Protein AF-A0AAQ4EC53-F1 (afdb_monomer_lite)

Organism: Amblyomma americanum (NCBI:txid6943)

InterPro domains:
  IPR002861 Reeler domain [PF02014] (81-189)
  IPR002861 Reeler domain [PS51019] (68-193)
  IPR002861 Reeler domain [cd08544] (82-189)
  IPR042307 Reeler domain superfamily [G3DSA:2.60.40.4060] (78-193)

Radius of gyration: 28.17 Å; chains: 1; bounding box: 74×48×87 Å

Sequence (193 aa):
MAKKNWAERFGEKAIVCEHDESVASSESSSPRALSLRRDSLRFGHSAKKNSGVPMAFLRQAVLLVVLVGACWAHPDGAPASACATMNPEHNDSKHEEAGPSTPYTLVQDKKDFKAGDTVAVTLSGAPFKGFFIKAFDDKNKEIGQFEASGESKPVTECSGVTHTNSAEKTAVKVLWKAPAGASGHVQFRQVAF

Foldseek 3Di:
DDDDDPPDDDDDDDLDDDDDPDDDDDDDDDDDDDDDDDDDDDDDPDDPDPPDDPVVVVVVVVVVVVSPDDPDDCQFWAALVCQVPVDSDDPPDPFDKDDPPDQKDKDKPDFKDDAFDKIKIKIFGPKFQKKKKFKAAPVRAGFFAKDDDPFKDTHPNTNMMMGGGRPIDRMDMIMTTGHHPDIHGMDMIMTTD

Structure (mmCIF, N/CA/C/O backbone):
data_AF-A0AAQ4EC53-F1
#
_entry.id   AF-A0AAQ4EC53-F1
#
loop_
_atom_site.group_PDB
_atom_site.id
_atom_site.type_symbol
_atom_site.label_atom_id
_atom_site.label_alt_id
_atom_site.label_comp_id
_atom_site.label_asym_id
_atom_site.label_entity_id
_atom_site.label_seq_id
_atom_site.pdbx_PDB_ins_code
_atom_site.Cartn_x
_atom_site.Cartn_y
_atom_site.Cartn_z
_atom_site.occupancy
_atom_site.B_iso_or_equiv
_atom_site.auth_seq_id
_atom_site.auth_comp_id
_atom_site.auth_asym_id
_atom_site.auth_atom_id
_atom_site.pdbx_PDB_model_num
ATOM 1 N N . MET A 1 1 ? 27.293 4.292 38.462 1.00 33.56 1 MET A N 1
ATOM 2 C CA . MET A 1 1 ? 26.997 2.959 37.887 1.00 33.56 1 MET A CA 1
ATOM 3 C C . MET A 1 1 ? 26.645 3.139 36.416 1.00 33.56 1 MET A C 1
ATOM 5 O O . MET A 1 1 ? 26.203 4.214 36.040 1.00 33.56 1 MET A O 1
ATOM 9 N N . ALA A 1 2 ? 27.032 2.176 35.587 1.00 29.28 2 ALA A N 1
ATOM 10 C CA . ALA A 1 2 ? 27.652 2.404 34.283 1.00 29.28 2 ALA A CA 1
ATOM 11 C C . ALA A 1 2 ? 26.726 2.867 33.139 1.00 29.28 2 ALA A C 1
ATOM 13 O O . ALA A 1 2 ? 25.724 2.225 32.843 1.00 29.28 2 ALA A O 1
ATOM 14 N N . LYS A 1 3 ? 27.171 3.907 32.418 1.00 31.12 3 LYS A N 1
ATOM 15 C CA . LYS A 1 3 ? 26.904 4.095 30.985 1.00 31.12 3 LYS A CA 1
ATOM 16 C C . LYS A 1 3 ? 27.792 3.096 30.235 1.00 31.12 3 LYS A C 1
ATOM 18 O O . LYS A 1 3 ? 29.005 3.117 30.437 1.00 31.12 3 LYS A O 1
ATOM 23 N N . LYS A 1 4 ? 27.221 2.208 29.420 1.00 31.72 4 LYS A N 1
ATOM 24 C CA . LYS A 1 4 ? 27.993 1.337 28.523 1.00 31.72 4 LYS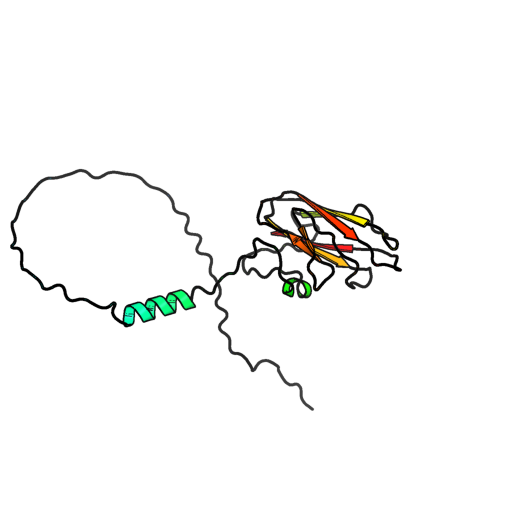 A CA 1
ATOM 25 C C . LYS A 1 4 ? 27.620 1.654 27.080 1.00 31.72 4 LYS A C 1
ATOM 27 O O . LYS A 1 4 ? 26.498 1.399 26.659 1.00 31.72 4 LYS A O 1
ATOM 32 N N . ASN A 1 5 ? 28.590 2.251 26.388 1.00 30.42 5 ASN A N 1
ATOM 33 C CA . ASN A 1 5 ? 28.648 2.432 24.944 1.00 30.42 5 ASN A CA 1
ATOM 34 C C . ASN A 1 5 ? 28.448 1.085 24.241 1.00 30.42 5 ASN A C 1
ATOM 36 O O . ASN A 1 5 ? 29.091 0.101 24.602 1.00 30.42 5 ASN A O 1
ATOM 40 N N . TRP A 1 6 ? 27.584 1.061 23.229 1.00 31.08 6 TRP A N 1
ATOM 41 C CA . TRP A 1 6 ? 27.284 -0.117 22.410 1.00 31.08 6 TRP A CA 1
ATOM 42 C C . TRP A 1 6 ? 28.016 -0.045 21.058 1.00 31.08 6 TRP A C 1
ATOM 44 O O . TRP A 1 6 ? 27.458 -0.357 20.015 1.00 31.08 6 TRP A O 1
ATOM 54 N N . ALA A 1 7 ? 29.264 0.434 21.089 1.00 27.45 7 ALA A N 1
ATOM 55 C CA . ALA A 1 7 ? 30.106 0.665 19.912 1.00 27.45 7 ALA A CA 1
ATOM 56 C C . ALA A 1 7 ? 31.139 -0.452 19.663 1.00 27.45 7 ALA A C 1
ATOM 58 O O . ALA A 1 7 ? 32.030 -0.292 18.842 1.00 27.45 7 ALA A O 1
ATOM 59 N N . GLU A 1 8 ? 31.046 -1.593 20.349 1.00 29.22 8 GLU A N 1
ATOM 60 C CA . GLU A 1 8 ? 32.020 -2.677 20.192 1.00 29.22 8 GLU A CA 1
ATOM 61 C C . GLU A 1 8 ? 31.336 -4.040 20.161 1.00 29.22 8 GLU A C 1
ATOM 63 O O . GLU A 1 8 ? 31.279 -4.757 21.160 1.00 29.22 8 GLU A O 1
ATOM 68 N N . ARG A 1 9 ? 30.800 -4.399 18.994 1.00 30.30 9 ARG A N 1
ATOM 69 C CA . ARG A 1 9 ? 30.790 -5.772 18.476 1.00 30.30 9 ARG A CA 1
ATOM 70 C C . ARG A 1 9 ? 30.217 -5.758 17.066 1.00 30.30 9 ARG A C 1
ATOM 72 O O . ARG A 1 9 ? 29.124 -5.253 16.861 1.00 30.30 9 ARG A O 1
ATOM 79 N N . PHE A 1 10 ? 30.968 -6.379 16.161 1.00 31.62 10 PHE A N 1
ATOM 80 C CA . PHE A 1 10 ? 30.762 -6.486 14.712 1.00 31.62 10 PHE A CA 1
ATOM 81 C C . PHE A 1 10 ? 31.358 -5.315 13.929 1.00 31.62 10 PHE A C 1
ATOM 83 O O . PHE A 1 10 ? 30.768 -4.256 13.764 1.00 31.62 10 PHE A O 1
ATOM 90 N N . GLY A 1 11 ? 32.607 -5.549 13.516 1.00 27.98 11 GLY A N 1
ATOM 91 C CA . GLY A 1 11 ? 33.433 -4.622 12.769 1.00 27.98 11 GLY A CA 1
ATOM 92 C C . GLY A 1 11 ? 32.841 -4.273 11.411 1.00 27.98 11 GLY A C 1
ATOM 93 O O . GLY A 1 11 ? 32.350 -5.131 10.676 1.00 27.98 11 GLY A O 1
ATOM 94 N N . GLU A 1 12 ? 32.947 -2.986 11.114 1.00 40.53 12 GLU A N 1
ATOM 95 C CA . GLU A 1 12 ? 32.760 -2.371 9.813 1.00 40.53 12 GLU A CA 1
ATOM 96 C C . GLU A 1 12 ? 33.465 -3.147 8.700 1.00 40.53 12 GLU A C 1
ATOM 98 O O . GLU A 1 12 ? 34.675 -3.378 8.739 1.00 40.53 12 GLU A O 1
ATOM 103 N N . LYS A 1 13 ? 32.680 -3.482 7.678 1.00 29.56 13 LYS A N 1
ATOM 104 C CA . LYS A 1 13 ? 32.986 -3.260 6.261 1.00 29.56 13 LYS A CA 1
ATOM 105 C C . LYS A 1 13 ? 31.662 -3.363 5.507 1.00 29.56 13 LYS A C 1
ATOM 107 O O . LYS A 1 13 ? 31.304 -4.415 4.989 1.00 29.56 13 LYS A O 1
ATOM 112 N N . ALA A 1 14 ? 30.902 -2.271 5.525 1.00 31.55 14 ALA A N 1
ATOM 113 C CA . ALA A 1 14 ? 29.786 -2.098 4.608 1.00 31.55 14 ALA A CA 1
ATOM 114 C C . ALA A 1 14 ? 30.371 -1.977 3.193 1.00 31.55 14 ALA A C 1
ATOM 116 O O . ALA A 1 14 ? 31.178 -1.088 2.924 1.00 31.55 14 ALA A O 1
ATOM 117 N N . ILE A 1 15 ? 30.026 -2.918 2.319 1.00 33.97 15 ILE A N 1
ATOM 118 C CA . ILE A 1 15 ? 30.339 -2.840 0.893 1.00 33.97 15 ILE A CA 1
ATOM 119 C C . ILE A 1 15 ? 29.330 -1.849 0.304 1.00 33.97 15 ILE A C 1
ATOM 121 O O . ILE A 1 15 ? 28.151 -2.167 0.168 1.00 33.97 15 ILE A O 1
ATOM 125 N N . VAL A 1 16 ? 29.783 -0.624 0.043 1.00 36.22 16 VAL A N 1
ATOM 126 C CA . VAL A 1 16 ? 29.023 0.397 -0.689 1.00 36.22 16 VAL A CA 1
ATOM 127 C C . VAL A 1 16 ? 29.043 0.010 -2.167 1.00 36.22 16 VAL A C 1
ATOM 129 O O . VAL A 1 16 ? 30.114 -0.219 -2.728 1.00 36.22 16 VAL A O 1
ATOM 132 N N . CYS A 1 17 ? 27.867 -0.115 -2.781 1.00 39.59 17 CYS A N 1
ATOM 133 C CA . CYS A 1 17 ? 27.746 -0.252 -4.229 1.00 39.59 17 CYS A CA 1
ATOM 134 C C . CYS A 1 17 ? 27.841 1.154 -4.825 1.00 39.59 17 CYS A C 1
ATOM 136 O O . CYS A 1 17 ? 26.981 1.986 -4.561 1.00 39.59 17 CYS A O 1
ATOM 138 N N . GLU A 1 18 ? 28.909 1.433 -5.565 1.00 30.88 18 GLU A N 1
ATOM 139 C CA . GLU A 1 18 ? 29.069 2.690 -6.293 1.00 30.88 18 GLU A CA 1
ATOM 140 C C . GLU A 1 18 ? 28.472 2.513 -7.698 1.00 30.88 18 GLU A C 1
ATOM 142 O O . GLU A 1 18 ? 28.824 1.571 -8.412 1.00 30.88 18 GLU A O 1
ATOM 147 N N . HIS A 1 19 ? 27.534 3.383 -8.077 1.00 35.44 19 HIS A N 1
ATOM 148 C CA . HIS A 1 19 ? 26.984 3.450 -9.430 1.00 35.44 19 HIS A CA 1
ATOM 149 C C . HIS A 1 19 ? 28.013 4.103 -10.368 1.00 35.44 19 HIS A C 1
ATOM 151 O O . HIS A 1 19 ? 28.280 5.298 -10.256 1.00 35.44 19 HIS A O 1
ATOM 157 N N . ASP A 1 20 ? 28.572 3.337 -11.309 1.00 31.67 20 ASP A N 1
ATOM 158 C CA . ASP A 1 20 ? 29.313 3.893 -12.447 1.00 31.67 20 ASP A CA 1
ATOM 159 C C . ASP A 1 20 ? 28.316 4.224 -13.571 1.00 31.67 20 ASP A C 1
ATOM 161 O O . ASP A 1 20 ? 27.854 3.348 -14.306 1.00 31.67 20 ASP A O 1
ATOM 165 N N . GLU A 1 21 ? 27.941 5.501 -13.678 1.00 38.09 21 GLU A N 1
ATOM 166 C CA . GLU A 1 21 ? 27.322 6.059 -14.883 1.00 38.09 21 GLU A CA 1
ATOM 167 C C . GLU A 1 21 ? 28.386 6.153 -15.987 1.00 38.09 21 GLU A C 1
ATOM 169 O O . GLU A 1 21 ? 29.024 7.187 -16.184 1.00 38.09 21 GLU A O 1
ATOM 174 N N . SER A 1 22 ? 28.577 5.080 -16.753 1.00 33.12 22 SER A N 1
ATOM 175 C CA . SER A 1 22 ? 29.294 5.155 -18.028 1.00 33.12 22 SER A CA 1
ATOM 176 C C . SER A 1 22 ? 28.305 5.256 -19.190 1.00 33.12 22 SER A C 1
ATOM 178 O O . SER A 1 22 ? 27.822 4.276 -19.756 1.00 33.12 22 SER A O 1
ATOM 180 N N . VAL A 1 23 ? 28.022 6.507 -19.562 1.00 33.16 23 VAL A N 1
ATOM 181 C CA . VAL A 1 23 ? 27.395 6.898 -20.829 1.00 33.16 23 VAL A CA 1
ATOM 182 C C . VAL A 1 23 ? 28.275 6.411 -21.986 1.00 33.16 23 VAL A C 1
ATOM 184 O O . VAL A 1 23 ? 29.367 6.929 -22.216 1.00 33.16 23 VAL A O 1
ATOM 187 N N . ALA A 1 24 ? 27.805 5.410 -22.729 1.00 31.84 24 ALA A N 1
ATOM 188 C CA . ALA A 1 24 ? 28.459 4.942 -23.947 1.00 31.84 24 ALA A CA 1
ATOM 189 C C . ALA A 1 24 ? 27.996 5.774 -25.155 1.00 31.84 24 ALA A C 1
ATOM 191 O O . ALA A 1 24 ? 26.953 5.512 -25.754 1.00 31.84 24 ALA A O 1
ATOM 192 N N . SER A 1 25 ? 28.796 6.775 -25.520 1.00 32.53 25 SER A N 1
ATOM 193 C CA . SER A 1 25 ? 28.696 7.498 -26.791 1.00 32.53 25 SER A CA 1
ATOM 194 C C . SER A 1 25 ? 29.266 6.638 -27.924 1.00 32.53 25 SER A C 1
ATOM 196 O O . SER A 1 25 ? 30.413 6.198 -27.876 1.00 32.53 25 SER A O 1
ATOM 198 N N . SER A 1 26 ? 28.454 6.391 -28.948 1.00 38.78 26 SER A N 1
ATOM 199 C CA . SER A 1 26 ? 28.809 5.665 -30.168 1.00 38.78 26 SER A CA 1
ATOM 200 C C . SER A 1 26 ? 29.577 6.543 -31.161 1.00 38.78 26 SER A C 1
ATOM 202 O O . SER A 1 26 ? 29.063 7.594 -31.537 1.00 38.78 26 SER A O 1
ATOM 204 N N . GLU A 1 27 ? 30.709 6.068 -31.692 1.00 34.38 27 GLU A N 1
ATOM 205 C CA . GLU A 1 27 ? 31.308 6.602 -32.925 1.00 34.38 27 GLU A CA 1
ATOM 206 C C . GLU A 1 27 ? 31.847 5.500 -33.852 1.00 34.38 27 GLU A C 1
ATOM 208 O O . GLU A 1 27 ? 32.132 4.369 -33.460 1.00 34.38 27 GLU A O 1
ATOM 213 N N . SER A 1 28 ? 31.887 5.851 -35.134 1.00 31.95 28 SER A N 1
ATOM 214 C CA . SER A 1 28 ? 31.680 5.006 -36.305 1.00 31.95 28 SER A C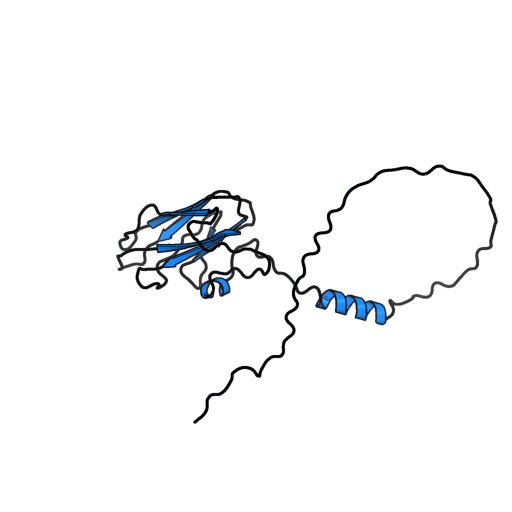A 1
ATOM 215 C C . SER A 1 28 ? 32.955 4.698 -37.110 1.00 31.95 28 SER A C 1
ATOM 217 O O . SER A 1 28 ? 33.766 5.582 -37.348 1.00 31.95 28 SER A O 1
ATOM 219 N N . SER A 1 29 ? 33.046 3.461 -37.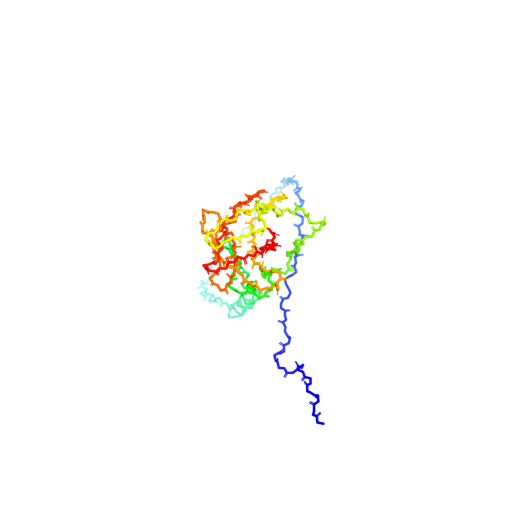615 1.00 34.75 29 SER A N 1
ATOM 220 C CA . SER A 1 29 ? 33.581 3.008 -38.924 1.00 34.75 29 SER A CA 1
ATOM 221 C C . SER A 1 29 ? 34.749 3.739 -39.630 1.00 34.75 29 SER A C 1
ATOM 223 O O . SER A 1 29 ? 34.562 4.831 -40.158 1.00 34.75 29 SER A O 1
ATOM 225 N N . SER A 1 30 ? 35.867 3.017 -39.856 1.00 39.19 30 SER A N 1
ATOM 226 C CA . SER A 1 30 ? 36.427 2.640 -41.190 1.00 39.19 30 SER A CA 1
ATOM 227 C C . SER A 1 30 ? 37.918 2.225 -41.124 1.00 39.19 30 SER A C 1
ATOM 229 O O . SER A 1 30 ? 38.708 2.952 -40.524 1.00 39.19 30 SER A O 1
ATOM 231 N N . PRO A 1 31 ? 38.362 1.134 -41.791 1.00 39.12 31 PRO A N 1
ATOM 232 C CA . PRO A 1 31 ? 39.781 0.930 -42.098 1.00 39.12 31 PRO A CA 1
ATOM 233 C C . PRO A 1 31 ? 40.085 0.891 -43.612 1.00 39.12 31 PRO A C 1
ATOM 235 O O . PRO A 1 31 ? 39.428 0.202 -44.392 1.00 39.12 31 PRO A O 1
ATOM 238 N N . ARG A 1 32 ? 41.158 1.586 -44.025 1.00 36.06 32 ARG A N 1
ATOM 239 C CA . ARG A 1 32 ? 41.812 1.431 -45.339 1.00 36.06 32 ARG A CA 1
ATOM 240 C C . ARG A 1 32 ? 42.839 0.297 -45.286 1.00 36.06 32 ARG A C 1
ATOM 242 O O . ARG A 1 32 ? 43.705 0.284 -44.418 1.00 36.06 32 ARG A O 1
ATOM 249 N N . ALA A 1 33 ? 42.759 -0.615 -46.251 1.00 33.72 33 ALA A N 1
ATOM 250 C CA . ALA A 1 33 ? 43.706 -1.705 -46.450 1.00 33.72 33 ALA A CA 1
ATOM 251 C C . ALA A 1 33 ? 44.946 -1.246 -47.241 1.00 33.72 33 ALA A C 1
ATOM 253 O O . ALA A 1 33 ? 44.823 -0.579 -48.267 1.00 33.72 33 ALA A O 1
ATOM 254 N N . LEU A 1 34 ? 46.133 -1.658 -46.787 1.00 37.47 34 LEU A N 1
ATOM 255 C CA . LEU A 1 34 ? 47.400 -1.593 -47.520 1.00 37.47 34 LEU A CA 1
ATOM 256 C C . LEU A 1 34 ? 48.112 -2.948 -47.404 1.00 37.47 34 LEU A C 1
ATOM 258 O O . LEU A 1 34 ? 47.996 -3.653 -46.404 1.00 37.47 34 LEU A O 1
ATOM 262 N N . SER A 1 35 ? 48.758 -3.337 -48.498 1.00 38.91 35 SER A N 1
ATOM 263 C CA . SER A 1 35 ? 49.022 -4.722 -48.883 1.00 38.91 35 SER A CA 1
ATOM 264 C C . SER A 1 35 ? 50.333 -5.321 -48.349 1.00 38.91 35 SER A C 1
ATOM 266 O O . SER A 1 35 ? 51.336 -4.621 -48.270 1.00 38.91 35 SER A O 1
ATOM 268 N N . LEU A 1 36 ? 50.306 -6.654 -48.198 1.00 42.59 36 LEU A N 1
ATOM 269 C CA . LEU A 1 36 ? 51.365 -7.653 -48.449 1.00 42.59 36 LEU A CA 1
ATOM 270 C C . LEU A 1 36 ? 52.701 -7.553 -47.682 1.00 42.59 36 LEU A C 1
ATOM 272 O O . LEU A 1 36 ? 53.524 -6.684 -47.941 1.00 42.59 36 LEU A O 1
ATOM 276 N N . ARG A 1 37 ? 53.035 -8.632 -46.960 1.00 38.19 37 ARG A N 1
ATOM 277 C CA . ARG A 1 37 ? 54.059 -9.608 -47.390 1.00 38.19 37 ARG A CA 1
ATOM 278 C C . ARG A 1 37 ? 53.899 -10.926 -46.631 1.00 38.19 37 ARG A C 1
ATOM 280 O O . ARG A 1 37 ? 53.514 -10.965 -45.469 1.00 38.19 37 ARG A O 1
ATOM 287 N N . ARG A 1 38 ? 54.143 -12.006 -47.367 1.00 48.25 38 ARG A N 1
ATOM 288 C CA . ARG A 1 38 ? 54.049 -13.407 -46.967 1.00 48.25 38 ARG A CA 1
ATOM 289 C C . ARG A 1 38 ? 55.431 -13.847 -46.510 1.00 48.25 38 ARG A C 1
ATOM 291 O O . ARG A 1 38 ? 56.282 -14.004 -47.376 1.00 48.25 38 ARG A O 1
ATOM 298 N N . ASP A 1 39 ? 55.613 -14.101 -45.219 1.00 40.38 39 ASP A N 1
ATOM 299 C CA . ASP A 1 39 ? 56.779 -14.834 -44.729 1.00 40.38 39 ASP A CA 1
ATOM 300 C C . ASP A 1 39 ? 56.353 -16.071 -43.942 1.00 40.38 39 ASP A C 1
ATOM 302 O O . ASP A 1 39 ? 55.494 -16.057 -43.063 1.00 40.38 39 ASP A O 1
ATOM 306 N N . SER A 1 40 ? 56.925 -17.183 -44.387 1.00 49.59 40 SER A N 1
ATOM 307 C CA . SER A 1 40 ? 56.627 -18.550 -43.999 1.00 49.59 40 SER A CA 1
ATOM 308 C C . SER A 1 40 ? 57.479 -18.925 -42.789 1.00 49.59 40 SER A C 1
ATOM 310 O O . SER A 1 40 ? 58.703 -18.933 -42.897 1.00 49.59 40 SER A O 1
ATOM 312 N N . LEU A 1 41 ? 56.866 -19.273 -41.652 1.00 46.56 41 LEU A N 1
ATOM 313 C CA . LEU A 1 41 ? 57.591 -19.831 -40.506 1.00 46.56 41 LEU A CA 1
ATOM 314 C C . LEU A 1 41 ? 56.861 -21.036 -39.894 1.00 46.56 41 LEU A C 1
ATOM 316 O O . LEU A 1 41 ? 55.872 -20.923 -39.181 1.00 46.56 41 LEU A O 1
ATOM 320 N N . ARG A 1 42 ? 57.408 -22.198 -40.269 1.00 45.94 42 ARG A N 1
ATOM 321 C CA . ARG A 1 42 ? 57.507 -23.508 -39.601 1.00 45.94 42 ARG A CA 1
ATOM 322 C C . ARG A 1 42 ? 56.536 -23.805 -38.445 1.00 45.94 42 ARG A C 1
ATOM 324 O O . ARG A 1 42 ? 56.653 -23.272 -37.348 1.00 45.94 42 ARG A O 1
ATOM 331 N N . PHE A 1 43 ? 55.703 -24.823 -38.671 1.00 43.56 43 PHE A N 1
ATOM 332 C CA . PHE A 1 43 ? 54.969 -25.556 -37.640 1.00 43.56 43 PHE A CA 1
ATOM 333 C C . PHE A 1 43 ? 55.933 -26.312 -36.712 1.00 43.56 43 PHE A C 1
ATOM 335 O O . PHE A 1 43 ? 56.486 -27.350 -37.077 1.00 43.56 43 PHE A O 1
ATOM 342 N N . GLY A 1 44 ? 56.111 -25.801 -35.495 1.00 45.19 44 GLY A N 1
ATOM 343 C CA . GLY A 1 44 ? 56.608 -26.575 -34.363 1.00 45.19 44 GLY A CA 1
ATOM 344 C C . GLY A 1 44 ? 55.436 -27.253 -33.660 1.00 45.19 44 GLY A C 1
ATOM 345 O O . GLY A 1 44 ? 54.554 -26.577 -33.134 1.00 45.19 44 GLY A O 1
ATOM 346 N N . HIS A 1 45 ? 55.417 -28.586 -33.644 1.00 51.16 45 HIS A N 1
ATOM 347 C CA . HIS A 1 45 ? 54.515 -29.359 -32.795 1.00 51.16 45 HIS A CA 1
ATOM 348 C C . HIS A 1 45 ? 54.869 -29.095 -31.325 1.00 51.16 45 HIS A C 1
ATOM 350 O O . HIS A 1 45 ? 55.805 -29.686 -30.792 1.00 51.16 45 HIS A O 1
ATOM 356 N N . SER A 1 46 ? 54.131 -28.195 -30.671 1.00 47.66 46 SER A N 1
ATOM 357 C CA . SER A 1 46 ? 54.183 -28.034 -29.219 1.00 47.66 46 SER A CA 1
ATOM 358 C C . SER A 1 46 ? 53.069 -28.866 -28.596 1.00 47.66 46 SER A C 1
ATOM 360 O O . SER A 1 46 ? 51.889 -28.687 -28.902 1.00 47.66 46 SER A O 1
ATOM 362 N N . ALA A 1 47 ? 53.469 -29.824 -27.762 1.00 51.62 47 ALA A N 1
ATOM 363 C CA . ALA A 1 47 ? 52.587 -30.708 -27.021 1.00 51.62 47 ALA A CA 1
ATOM 364 C C . ALA A 1 47 ? 51.484 -29.912 -26.300 1.00 51.62 47 ALA A C 1
ATOM 366 O O . ALA A 1 47 ? 51.771 -28.963 -25.568 1.00 51.62 47 ALA A O 1
ATOM 367 N N . LYS A 1 48 ? 50.221 -30.329 -26.471 1.00 55.16 48 LYS A N 1
ATOM 368 C CA . LYS A 1 48 ? 49.093 -29.867 -25.649 1.00 55.16 48 LYS A CA 1
ATOM 369 C C . LYS A 1 48 ? 49.387 -30.217 -24.188 1.00 55.16 48 LYS A C 1
ATOM 371 O O . LYS A 1 48 ? 49.095 -31.319 -23.732 1.00 55.16 48 LYS A O 1
ATOM 376 N N . LYS A 1 49 ? 49.969 -29.281 -23.439 1.00 49.81 49 LYS A N 1
ATOM 377 C CA . LYS A 1 49 ? 49.886 -29.307 -21.981 1.00 49.81 49 LYS A CA 1
ATOM 378 C C . LYS A 1 49 ? 48.436 -29.005 -21.634 1.00 49.81 49 LYS A C 1
ATOM 380 O O . LYS A 1 49 ? 47.947 -27.925 -21.947 1.00 49.81 49 LYS A O 1
ATOM 385 N N . ASN A 1 50 ? 47.766 -29.962 -20.996 1.00 58.00 50 ASN A N 1
ATOM 386 C CA . ASN A 1 50 ? 46.554 -29.705 -20.227 1.00 58.00 50 ASN A CA 1
ATOM 387 C C . ASN A 1 50 ? 46.936 -28.715 -19.117 1.00 58.00 50 ASN A C 1
ATOM 389 O O . ASN A 1 50 ? 47.350 -29.100 -18.025 1.00 58.00 50 ASN A O 1
ATOM 393 N N . SER A 1 51 ? 46.904 -27.424 -19.432 1.00 59.94 51 SER A N 1
ATOM 394 C CA . SER A 1 51 ? 47.108 -26.362 -18.464 1.00 59.94 51 SER A CA 1
ATOM 395 C C . SER A 1 51 ? 45.815 -26.243 -17.677 1.00 59.94 51 SER A C 1
ATOM 397 O O . SER A 1 51 ? 44.899 -25.525 -18.077 1.00 59.94 51 SER A O 1
ATOM 399 N N . GLY A 1 52 ? 45.732 -27.004 -16.583 1.00 62.38 52 GLY A N 1
ATOM 400 C CA . GLY A 1 52 ? 44.758 -26.737 -15.536 1.00 62.38 52 GLY A CA 1
ATOM 401 C C . GLY A 1 52 ? 44.790 -25.246 -15.219 1.00 62.38 52 GLY A C 1
ATOM 402 O O . GLY A 1 52 ? 45.870 -24.653 -15.138 1.00 62.38 52 GLY A O 1
ATOM 403 N N . VAL A 1 53 ? 43.607 -24.639 -15.129 1.00 58.31 53 VAL A N 1
ATOM 404 C CA . VAL A 1 53 ? 43.460 -23.219 -14.806 1.00 58.31 53 VAL A CA 1
ATOM 405 C C . VAL A 1 53 ? 44.321 -22.938 -13.569 1.00 58.31 53 VAL A C 1
ATOM 407 O O . VAL A 1 53 ? 44.139 -23.613 -12.551 1.00 58.31 53 VAL A O 1
ATOM 410 N N . PRO A 1 54 ? 45.301 -22.019 -13.636 1.00 60.38 54 PRO A N 1
ATOM 411 C CA . PRO A 1 54 ? 46.209 -21.808 -12.519 1.00 60.38 54 PRO A CA 1
ATOM 412 C C . PRO A 1 54 ? 45.388 -21.410 -11.294 1.00 60.38 54 PRO A C 1
ATOM 414 O O . PRO A 1 54 ? 44.528 -20.536 -11.396 1.00 60.38 54 PRO A O 1
ATOM 417 N N . MET A 1 55 ? 45.642 -22.028 -10.135 1.00 61.22 55 MET A N 1
ATOM 418 C CA . MET A 1 55 ? 44.865 -21.791 -8.904 1.00 61.22 55 MET A CA 1
ATOM 419 C C . MET A 1 55 ? 44.756 -20.303 -8.514 1.00 61.22 55 MET A C 1
ATOM 421 O O . MET A 1 55 ? 43.837 -19.921 -7.796 1.00 61.22 55 MET A O 1
ATOM 425 N N . ALA A 1 56 ? 45.660 -19.455 -9.013 1.00 59.44 56 ALA A N 1
ATOM 426 C CA . ALA A 1 56 ? 45.600 -18.003 -8.879 1.00 59.44 56 ALA A CA 1
ATOM 427 C C . ALA A 1 56 ? 44.395 -17.364 -9.602 1.00 59.44 56 ALA A C 1
ATOM 429 O O . ALA A 1 56 ? 43.745 -16.498 -9.027 1.00 59.44 56 ALA A O 1
ATOM 430 N N . PHE A 1 57 ? 44.035 -17.822 -10.807 1.00 60.00 57 PHE A N 1
ATOM 431 C CA . PHE A 1 57 ? 42.870 -17.311 -11.547 1.00 60.00 57 PHE A CA 1
ATOM 432 C C . PHE A 1 57 ? 41.551 -17.739 -10.899 1.00 60.00 57 PHE A C 1
ATOM 434 O O . PHE A 1 57 ? 40.606 -16.958 -10.860 1.00 60.00 57 PHE A O 1
ATOM 441 N N . LEU A 1 58 ? 41.510 -18.943 -10.317 1.00 61.91 58 LEU A N 1
ATOM 442 C CA . LEU A 1 58 ? 40.381 -19.414 -9.509 1.00 61.91 58 LEU A CA 1
ATOM 443 C C . LEU A 1 58 ? 40.198 -18.566 -8.245 1.00 61.91 58 LEU A C 1
ATOM 445 O O . LEU A 1 58 ? 39.079 -18.182 -7.929 1.00 61.91 58 LEU A O 1
ATOM 449 N N . ARG A 1 59 ? 41.286 -18.207 -7.551 1.00 65.06 59 ARG A N 1
ATOM 450 C CA . ARG A 1 59 ? 41.229 -17.313 -6.382 1.00 65.06 59 ARG A CA 1
ATOM 451 C C . ARG A 1 59 ? 40.760 -15.907 -6.745 1.00 65.06 59 ARG A C 1
ATOM 453 O O . ARG A 1 59 ? 39.925 -15.368 -6.030 1.00 65.06 59 ARG A O 1
ATOM 460 N N . GLN A 1 60 ? 41.251 -15.348 -7.852 1.00 64.81 60 GLN A N 1
ATOM 461 C CA . GLN A 1 60 ? 40.845 -14.023 -8.327 1.00 64.81 60 GLN A CA 1
ATOM 462 C C . GLN A 1 60 ? 39.362 -13.993 -8.728 1.00 64.81 60 GLN A C 1
ATOM 464 O O . GLN A 1 60 ? 38.649 -13.056 -8.380 1.00 64.81 60 GLN A O 1
ATOM 469 N N . ALA A 1 61 ? 38.886 -15.044 -9.402 1.00 68.56 61 ALA A N 1
ATOM 470 C CA . ALA A 1 61 ? 37.481 -15.198 -9.765 1.00 68.56 61 ALA A CA 1
ATOM 471 C C . ALA A 1 61 ? 36.581 -15.373 -8.532 1.00 68.56 61 ALA A C 1
ATOM 473 O O . ALA A 1 61 ? 35.533 -14.744 -8.454 1.00 68.56 61 ALA A O 1
ATOM 474 N N . VAL A 1 62 ? 37.000 -16.164 -7.536 1.00 69.19 62 VAL A N 1
ATOM 475 C CA . VAL A 1 62 ? 36.258 -16.322 -6.273 1.00 69.19 62 VAL A CA 1
ATOM 476 C C . VAL A 1 62 ? 36.188 -15.000 -5.501 1.00 69.19 62 VAL A C 1
ATOM 478 O O . VAL A 1 62 ? 35.130 -14.666 -4.983 1.00 69.19 62 VAL A O 1
ATOM 481 N N . LEU A 1 63 ? 37.267 -14.213 -5.468 1.00 65.06 63 LEU A N 1
ATOM 482 C CA . LEU A 1 63 ? 37.279 -12.888 -4.832 1.00 65.06 63 LEU A CA 1
ATOM 483 C C . LEU A 1 63 ? 36.328 -11.902 -5.527 1.00 65.06 63 LEU A C 1
ATOM 485 O 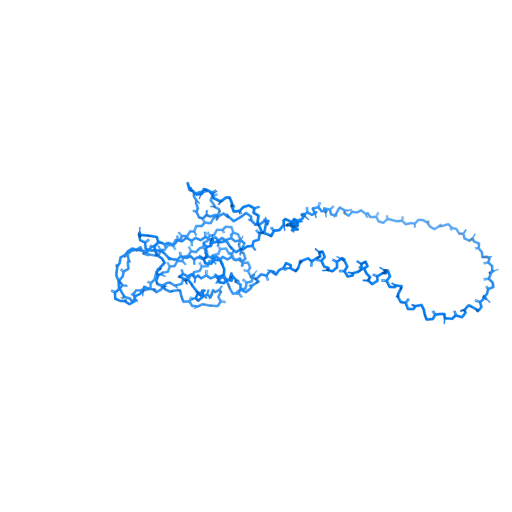O . LEU A 1 63 ? 35.608 -11.180 -4.846 1.00 65.06 63 LEU A O 1
ATOM 489 N N . LEU A 1 64 ? 36.280 -11.917 -6.863 1.00 62.88 64 LEU A N 1
ATOM 490 C CA . LEU A 1 64 ? 35.325 -11.128 -7.650 1.00 62.88 64 LEU A CA 1
ATOM 491 C C . LEU A 1 64 ? 33.874 -11.564 -7.404 1.00 62.88 64 LEU A C 1
ATOM 493 O O . LEU A 1 64 ? 33.018 -10.714 -7.200 1.00 62.88 64 LEU A O 1
ATOM 497 N N . VAL A 1 65 ? 33.597 -12.869 -7.348 1.00 66.06 65 VAL A N 1
ATOM 498 C CA . VAL A 1 65 ? 32.250 -13.398 -7.063 1.00 66.06 65 VAL A CA 1
ATOM 499 C C . VAL A 1 65 ? 31.796 -13.081 -5.632 1.00 66.06 65 VAL A C 1
ATOM 501 O O . VAL A 1 65 ? 30.617 -12.836 -5.417 1.00 66.06 65 VAL A O 1
ATOM 504 N N . VAL A 1 66 ? 32.710 -13.038 -4.657 1.00 64.69 66 VAL A N 1
ATOM 505 C CA . VAL A 1 66 ? 32.400 -12.645 -3.267 1.00 64.69 66 VAL A CA 1
ATOM 506 C C . VAL A 1 66 ? 32.192 -11.128 -3.125 1.00 64.69 66 VAL A C 1
ATOM 508 O O . VAL A 1 66 ? 31.428 -10.704 -2.263 1.00 64.69 66 VAL A O 1
ATOM 511 N N . LEU A 1 67 ? 32.843 -10.312 -3.964 1.00 60.97 67 LEU A N 1
ATOM 512 C CA . LEU A 1 67 ? 32.662 -8.853 -4.007 1.00 60.97 67 LEU A CA 1
ATOM 513 C C . LEU A 1 67 ? 31.355 -8.429 -4.686 1.00 60.97 67 LEU A C 1
ATOM 515 O O . LEU A 1 67 ? 30.789 -7.405 -4.309 1.00 60.97 67 LEU A O 1
ATOM 519 N N . VAL A 1 68 ? 30.843 -9.224 -5.631 1.00 60.78 68 VAL A N 1
ATOM 520 C CA . VAL A 1 68 ? 29.475 -9.088 -6.151 1.00 60.78 68 VAL A CA 1
ATOM 521 C C . VAL A 1 68 ? 28.519 -9.672 -5.110 1.00 60.78 68 VAL A C 1
ATOM 523 O O . VAL A 1 68 ? 27.962 -10.758 -5.269 1.00 60.78 68 VAL A O 1
ATOM 526 N N . GLY A 1 69 ? 28.374 -8.968 -3.986 1.00 56.50 69 GLY A N 1
ATOM 527 C CA . GLY A 1 69 ? 27.323 -9.244 -3.016 1.00 56.50 69 GLY A CA 1
ATOM 528 C C . GLY A 1 69 ? 25.991 -9.318 -3.757 1.00 56.50 69 GLY A C 1
ATOM 529 O O . GLY A 1 69 ? 25.669 -8.440 -4.554 1.00 56.50 69 GLY A O 1
ATOM 530 N N . ALA A 1 70 ? 25.257 -10.410 -3.562 1.00 53.62 70 ALA A N 1
ATOM 531 C CA . ALA A 1 70 ? 24.009 -10.637 -4.265 1.00 53.62 70 ALA A CA 1
ATOM 532 C C . ALA A 1 70 ? 23.017 -9.518 -3.909 1.00 53.62 70 ALA A C 1
ATOM 534 O O . ALA A 1 70 ? 22.461 -9.503 -2.813 1.00 53.62 70 ALA A O 1
ATOM 535 N N . CYS A 1 71 ? 22.801 -8.580 -4.831 1.00 54.31 71 CYS A N 1
ATOM 536 C CA . CYS A 1 71 ? 21.696 -7.638 -4.752 1.00 54.31 71 CYS A CA 1
ATOM 537 C C . CYS A 1 71 ? 20.431 -8.410 -5.136 1.00 54.31 71 CYS A C 1
ATOM 539 O O . CYS A 1 71 ? 20.228 -8.762 -6.300 1.00 54.31 71 CYS A O 1
ATOM 541 N N . TRP A 1 72 ? 19.628 -8.779 -4.140 1.00 56.38 72 TRP A N 1
ATOM 542 C CA . TRP A 1 72 ? 18.352 -9.442 -4.380 1.00 56.38 72 TRP A CA 1
ATOM 543 C C . TRP A 1 72 ? 17.332 -8.351 -4.692 1.00 56.38 72 TRP A C 1
ATOM 545 O O . TRP A 1 72 ? 16.779 -7.724 -3.796 1.00 56.38 72 TRP A O 1
ATOM 555 N N . ALA A 1 73 ? 17.098 -8.097 -5.979 1.00 58.19 73 ALA A N 1
ATOM 556 C CA . ALA A 1 73 ? 15.914 -7.353 -6.381 1.00 58.19 73 ALA A CA 1
ATOM 557 C C . ALA A 1 73 ? 14.678 -8.183 -6.005 1.00 58.19 73 ALA A C 1
ATOM 559 O O . ALA A 1 73 ? 14.644 -9.385 -6.272 1.00 58.19 73 ALA A O 1
ATOM 560 N N . HIS A 1 74 ? 13.669 -7.544 -5.411 1.00 68.44 74 HIS A N 1
ATOM 561 C CA . HIS A 1 74 ? 12.388 -8.167 -5.076 1.00 68.44 74 HIS A CA 1
ATOM 562 C C . HIS A 1 74 ? 11.323 -7.782 -6.115 1.00 68.44 74 HIS A C 1
ATOM 564 O O . HIS A 1 74 ? 10.490 -6.899 -5.866 1.00 68.44 74 HIS A O 1
ATOM 570 N N . PRO A 1 75 ? 11.326 -8.403 -7.315 1.00 79.94 75 PRO A N 1
ATOM 571 C CA . PRO A 1 75 ? 10.291 -8.141 -8.309 1.00 79.94 75 PRO A CA 1
ATOM 572 C C . PRO A 1 75 ? 8.909 -8.551 -7.795 1.00 79.94 75 PRO A C 1
ATOM 574 O O . PRO A 1 75 ? 7.906 -8.072 -8.312 1.00 79.94 75 PRO A O 1
ATOM 577 N N . ASP A 1 76 ? 8.854 -9.419 -6.786 1.00 83.81 76 ASP A N 1
ATOM 578 C CA . ASP A 1 76 ? 7.638 -9.986 -6.235 1.00 83.81 76 ASP A CA 1
ATOM 579 C C . ASP A 1 76 ? 7.059 -9.206 -5.048 1.00 83.81 76 ASP A C 1
ATOM 581 O O . ASP A 1 76 ? 6.000 -9.613 -4.579 1.00 83.81 76 ASP A O 1
ATOM 585 N N . GLY A 1 77 ? 7.706 -8.140 -4.558 1.00 86.44 77 GLY A N 1
ATOM 586 C CA . GLY A 1 77 ? 7.192 -7.305 -3.462 1.00 86.44 77 GLY A CA 1
ATOM 587 C C . GLY A 1 77 ? 8.126 -7.168 -2.257 1.00 86.44 77 GLY A C 1
ATOM 588 O O . GLY A 1 77 ? 9.058 -7.945 -2.081 1.00 86.44 77 GLY A O 1
ATOM 589 N N . ALA A 1 78 ? 7.855 -6.191 -1.393 1.00 88.12 78 ALA A N 1
ATOM 590 C CA . ALA A 1 78 ? 8.617 -5.955 -0.169 1.00 88.12 78 ALA A CA 1
ATOM 591 C C . ALA A 1 78 ? 8.582 -7.167 0.797 1.00 88.12 78 ALA A C 1
ATOM 593 O O . ALA A 1 78 ? 7.514 -7.756 1.003 1.00 88.12 78 ALA A O 1
ATOM 594 N N . PRO A 1 79 ? 9.719 -7.528 1.425 1.00 88.69 79 PRO A N 1
ATOM 595 C CA . PRO A 1 79 ? 9.775 -8.588 2.428 1.00 88.69 79 PRO A CA 1
ATOM 596 C C . PRO A 1 79 ? 9.187 -8.143 3.776 1.00 88.69 79 PRO A C 1
ATOM 598 O O . PRO A 1 79 ? 9.025 -6.954 4.051 1.00 88.69 79 PRO A O 1
ATOM 601 N N . ALA A 1 80 ? 8.962 -9.109 4.669 1.00 87.75 80 ALA A N 1
ATOM 602 C CA . ALA A 1 80 ? 8.500 -8.888 6.042 1.00 87.75 80 ALA A CA 1
ATOM 603 C C . ALA A 1 80 ? 9.335 -7.860 6.834 1.00 87.75 80 ALA A C 1
ATOM 605 O O . ALA A 1 80 ? 8.804 -7.130 7.669 1.00 87.75 80 ALA A O 1
ATOM 606 N N . SER A 1 81 ? 10.645 -7.767 6.572 1.00 85.44 81 SER A N 1
ATOM 607 C CA . SER A 1 81 ? 11.534 -6.805 7.239 1.00 85.44 81 SER A CA 1
ATOM 608 C C . SER A 1 81 ? 11.152 -5.344 6.968 1.00 85.44 81 SER A C 1
ATOM 610 O O . SER A 1 81 ? 11.348 -4.498 7.842 1.00 85.44 81 SER A O 1
ATOM 612 N N . ALA A 1 82 ? 10.512 -5.048 5.829 1.00 85.94 82 ALA A N 1
ATOM 613 C CA . ALA A 1 82 ? 10.033 -3.706 5.492 1.00 85.94 82 ALA A CA 1
ATOM 614 C C . ALA A 1 82 ? 8.928 -3.211 6.444 1.00 85.94 82 ALA A C 1
ATOM 616 O O . ALA A 1 82 ? 8.685 -2.006 6.547 1.00 85.94 82 ALA A O 1
ATOM 617 N N . CYS A 1 83 ? 8.275 -4.110 7.193 1.00 86.56 83 CYS A N 1
ATOM 618 C CA . CYS A 1 83 ? 7.282 -3.737 8.194 1.00 86.56 83 CYS A CA 1
ATOM 619 C C . CYS A 1 83 ? 7.861 -2.810 9.276 1.00 86.56 83 CYS A C 1
ATOM 621 O O . CYS A 1 83 ? 7.148 -1.919 9.735 1.00 86.56 83 CYS A O 1
ATOM 623 N N . ALA A 1 84 ? 9.130 -2.969 9.668 1.00 83.19 84 ALA A N 1
ATOM 624 C CA . ALA A 1 84 ? 9.730 -2.167 10.737 1.00 83.19 84 ALA A CA 1
ATOM 625 C C . ALA A 1 84 ? 10.085 -0.740 10.292 1.00 83.19 84 ALA A C 1
ATOM 627 O O . ALA A 1 84 ? 9.924 0.206 11.059 1.00 83.19 84 ALA A O 1
ATOM 628 N N . THR A 1 85 ? 10.564 -0.589 9.059 1.00 74.06 85 THR A N 1
ATOM 629 C CA . THR A 1 85 ? 11.208 0.642 8.582 1.00 74.06 85 THR A CA 1
ATOM 630 C C . THR A 1 85 ? 10.377 1.407 7.558 1.00 74.06 85 THR A C 1
ATOM 632 O O . THR A 1 85 ? 10.730 2.534 7.241 1.00 74.06 85 THR A O 1
ATOM 635 N N . MET A 1 86 ? 9.307 0.808 7.013 1.00 72.38 86 MET A N 1
ATOM 636 C CA . MET A 1 86 ? 8.656 1.268 5.773 1.00 72.38 86 MET A CA 1
ATOM 637 C C . MET A 1 86 ? 9.620 1.421 4.590 1.00 72.38 86 MET A C 1
ATOM 639 O O . MET A 1 86 ? 9.261 2.012 3.578 1.00 72.38 86 MET A O 1
ATOM 643 N N . ASN A 1 87 ? 10.813 0.837 4.694 1.00 66.62 87 ASN A N 1
ATOM 644 C CA . ASN A 1 87 ? 11.851 0.927 3.693 1.00 66.62 87 ASN A CA 1
ATOM 645 C C . ASN A 1 87 ? 12.052 -0.461 3.073 1.00 66.62 87 ASN A C 1
ATOM 647 O O . ASN A 1 87 ? 12.556 -1.358 3.757 1.00 66.62 87 ASN A O 1
ATOM 651 N N . PRO A 1 88 ? 11.650 -0.683 1.813 1.00 59.38 88 PRO A N 1
ATOM 652 C CA . PRO A 1 88 ? 12.126 -1.830 1.063 1.00 59.38 88 PRO A CA 1
ATOM 653 C C . PRO A 1 88 ? 13.598 -1.551 0.748 1.00 59.38 88 PRO A C 1
ATOM 655 O O . PRO A 1 88 ? 13.892 -0.768 -0.143 1.00 59.38 88 PRO A O 1
ATOM 658 N N . GLU A 1 89 ? 14.507 -2.100 1.553 1.00 54.94 89 GLU A N 1
ATOM 659 C CA . GLU A 1 89 ? 15.942 -1.792 1.513 1.00 54.94 89 GLU A CA 1
ATOM 660 C C . GLU A 1 89 ? 16.513 -1.776 0.078 1.00 54.94 89 GLU A C 1
ATOM 662 O O . GLU A 1 89 ? 16.655 -2.818 -0.561 1.00 54.94 89 GLU A O 1
ATOM 667 N N . HIS A 1 90 ? 16.860 -0.580 -0.415 1.00 51.03 90 HIS A N 1
ATOM 668 C CA . HIS A 1 90 ? 17.686 -0.351 -1.601 1.00 51.03 90 HIS A CA 1
ATOM 669 C C . HIS A 1 90 ? 18.505 0.937 -1.397 1.00 51.03 90 HIS A C 1
ATOM 671 O O . HIS A 1 90 ? 17.945 1.980 -1.069 1.00 51.03 90 HIS A O 1
ATOM 677 N N . ASN A 1 91 ? 19.832 0.881 -1.561 1.00 46.28 91 ASN A N 1
ATOM 678 C CA . ASN A 1 91 ? 20.728 1.992 -1.193 1.00 46.28 91 ASN A CA 1
ATOM 679 C C . ASN A 1 91 ? 20.679 3.198 -2.151 1.00 46.28 91 ASN A C 1
ATOM 681 O O . ASN A 1 91 ? 21.111 4.280 -1.763 1.00 46.28 91 ASN A O 1
ATOM 685 N N . ASP A 1 92 ? 20.116 3.038 -3.353 1.00 50.31 92 ASP A N 1
ATOM 686 C CA . ASP A 1 92 ? 20.080 4.095 -4.380 1.00 50.31 92 ASP A CA 1
ATOM 687 C C . ASP A 1 92 ? 18.667 4.596 -4.704 1.00 50.31 92 ASP A C 1
ATOM 689 O O . ASP A 1 92 ? 18.473 5.462 -5.558 1.00 50.31 92 ASP A O 1
ATOM 693 N N . SER A 1 93 ? 17.652 4.062 -4.026 1.00 47.59 93 SER A N 1
ATOM 694 C CA . SER A 1 93 ? 16.282 4.513 -4.227 1.00 47.59 93 SER A CA 1
ATOM 695 C C . SER A 1 93 ? 16.038 5.716 -3.329 1.00 47.59 93 SER A C 1
ATOM 697 O O . SER A 1 93 ? 16.023 5.603 -2.104 1.00 47.59 93 SER A O 1
ATOM 699 N N . LYS A 1 94 ? 15.822 6.891 -3.928 1.00 45.66 94 LYS A N 1
ATOM 700 C CA . LYS A 1 94 ? 15.161 7.982 -3.209 1.00 45.66 94 LYS A CA 1
ATOM 701 C C . LYS A 1 94 ? 13.749 7.517 -2.878 1.00 45.66 94 LYS A C 1
ATOM 703 O O . LYS A 1 94 ? 12.843 7.595 -3.702 1.00 45.66 94 LYS A O 1
ATOM 708 N N . HIS A 1 95 ? 13.591 6.959 -1.687 1.00 52.78 95 HIS A N 1
ATOM 709 C CA . HIS A 1 95 ? 12.295 6.609 -1.146 1.00 52.78 95 HIS A CA 1
ATOM 710 C C . HIS A 1 95 ? 11.637 7.900 -0.683 1.00 52.78 95 HIS A C 1
ATOM 712 O O . HIS A 1 95 ? 11.947 8.442 0.375 1.00 52.78 95 HIS A O 1
ATOM 718 N N . GLU A 1 96 ? 10.764 8.427 -1.527 1.00 53.09 96 GLU A N 1
ATOM 719 C CA . GLU A 1 96 ? 9.968 9.592 -1.184 1.00 53.09 96 GLU A CA 1
ATOM 720 C C . GLU A 1 96 ? 8.835 9.125 -0.257 1.00 53.09 96 GLU A C 1
ATOM 722 O O . GLU A 1 96 ? 7.830 8.562 -0.704 1.00 53.09 96 GLU A O 1
ATOM 727 N N . GLU A 1 97 ? 9.020 9.303 1.055 1.00 53.69 97 GLU A N 1
ATOM 728 C CA . GLU A 1 97 ? 7.929 9.142 2.017 1.00 53.69 97 GLU A CA 1
ATOM 729 C C . GLU A 1 97 ? 6.786 10.089 1.649 1.00 53.69 97 GLU A C 1
ATOM 731 O O . GLU A 1 97 ? 7.016 11.251 1.319 1.00 53.69 97 GLU A O 1
ATOM 736 N N . ALA A 1 98 ? 5.545 9.602 1.730 1.00 51.75 98 ALA A N 1
ATOM 737 C CA . ALA A 1 98 ? 4.356 10.389 1.421 1.00 51.75 98 ALA A CA 1
ATOM 738 C C . ALA A 1 98 ? 4.394 11.793 2.065 1.00 51.75 98 ALA A C 1
ATOM 740 O O . ALA A 1 98 ? 4.284 11.948 3.281 1.00 51.75 98 ALA A O 1
ATOM 741 N N . GLY A 1 99 ? 4.510 12.818 1.221 1.00 52.69 99 GLY A N 1
ATOM 742 C CA . GLY A 1 99 ? 4.607 14.219 1.612 1.00 52.69 99 GLY A CA 1
ATOM 743 C C . GLY A 1 99 ? 4.182 15.148 0.469 1.00 52.69 99 GLY A C 1
ATOM 744 O O . GLY A 1 99 ? 4.094 14.710 -0.682 1.00 52.69 99 GLY A O 1
ATOM 745 N N . PRO A 1 100 ? 3.913 16.437 0.750 1.00 51.00 100 PRO A N 1
ATOM 746 C CA . PRO A 1 100 ? 3.395 17.389 -0.239 1.00 51.00 100 PRO A CA 1
ATOM 747 C C . PRO A 1 100 ? 4.348 17.668 -1.417 1.00 51.00 100 PRO A C 1
ATOM 749 O O . PRO A 1 100 ? 3.936 18.288 -2.391 1.00 51.00 100 PRO A O 1
ATOM 752 N N . SER A 1 101 ? 5.605 17.219 -1.340 1.00 58.00 101 SER A N 1
ATOM 753 C CA . SER A 1 101 ? 6.632 17.355 -2.380 1.00 58.00 101 SER A CA 1
ATOM 754 C C . SER A 1 101 ? 6.876 16.084 -3.202 1.00 58.00 101 SER A C 1
ATOM 756 O O . SER A 1 101 ? 7.749 16.091 -4.066 1.00 58.00 101 SER A O 1
ATOM 758 N N . THR A 1 102 ? 6.152 14.992 -2.941 1.00 72.19 102 THR A N 1
ATOM 759 C CA . THR A 1 102 ? 6.343 13.727 -3.669 1.00 72.19 102 THR A CA 1
ATOM 760 C C . THR A 1 102 ? 5.535 13.705 -4.970 1.00 72.19 102 THR A C 1
ATOM 762 O O . THR A 1 102 ? 4.444 14.276 -5.014 1.00 72.19 102 THR A O 1
ATOM 765 N N . PRO A 1 103 ? 6.002 13.027 -6.037 1.00 86.31 103 PRO A N 1
ATOM 766 C CA . PRO A 1 103 ? 5.244 12.900 -7.284 1.00 86.31 103 PRO A CA 1
ATOM 767 C C . PRO A 1 103 ? 4.079 11.899 -7.174 1.00 86.31 103 PRO A C 1
ATOM 769 O O . PRO A 1 103 ? 3.492 11.531 -8.193 1.00 86.31 103 PRO A O 1
ATOM 772 N N . TYR A 1 104 ? 3.758 11.437 -5.961 1.00 89.62 104 TYR A N 1
ATOM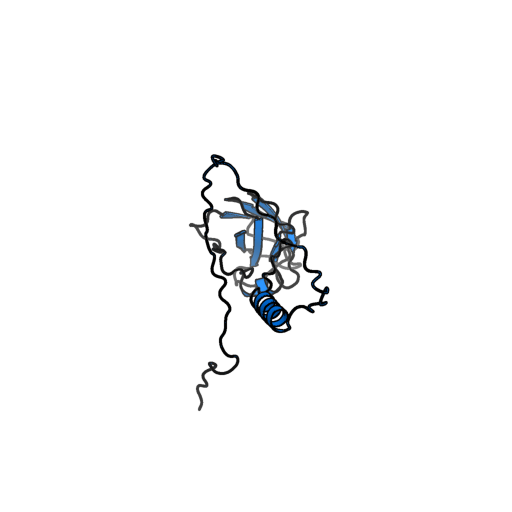 773 C CA . TYR A 1 104 ? 2.784 10.392 -5.682 1.00 89.62 104 TYR A CA 1
ATOM 774 C C . TYR A 1 104 ? 1.683 10.911 -4.760 1.00 89.62 104 TYR A C 1
ATOM 776 O O . TYR A 1 104 ? 1.912 11.667 -3.821 1.00 89.62 104 TYR A O 1
ATOM 784 N N . THR A 1 105 ? 0.458 10.476 -5.017 1.00 92.00 105 THR A N 1
ATOM 785 C CA . THR A 1 105 ? -0.732 10.818 -4.243 1.00 92.00 105 THR A CA 1
ATOM 786 C C . THR A 1 105 ? -1.385 9.539 -3.748 1.00 92.00 105 THR A C 1
ATOM 788 O O . THR A 1 105 ? -1.588 8.606 -4.523 1.00 92.00 105 THR A O 1
ATOM 791 N N . LEU A 1 106 ? -1.738 9.517 -2.463 1.00 93.69 106 LEU A N 1
ATOM 792 C CA . LEU A 1 106 ? -2.478 8.431 -1.832 1.00 93.69 106 LEU A CA 1
ATOM 793 C C . LEU A 1 106 ? -3.869 8.934 -1.438 1.00 93.69 106 LEU A C 1
ATOM 795 O O . LEU A 1 106 ? -3.997 9.817 -0.590 1.00 93.69 106 LEU A O 1
ATOM 799 N N . VAL A 1 107 ? -4.909 8.386 -2.063 1.00 95.88 107 VAL A N 1
ATOM 800 C CA . VAL A 1 107 ? -6.307 8.773 -1.833 1.00 95.88 107 VAL A CA 1
ATOM 801 C C . VAL A 1 107 ? -7.091 7.578 -1.321 1.00 95.88 107 VAL A C 1
ATOM 803 O O . VAL A 1 107 ? -7.097 6.524 -1.948 1.00 95.88 107 VAL A O 1
ATOM 806 N N . GLN A 1 108 ? -7.791 7.756 -0.207 1.00 96.62 108 GLN A N 1
ATOM 807 C CA . GLN A 1 108 ? -8.748 6.788 0.328 1.00 96.62 108 GLN A CA 1
ATOM 808 C C . GLN A 1 108 ? -10.181 7.285 0.117 1.00 96.62 108 GLN A C 1
ATOM 810 O O . GLN A 1 108 ? -10.438 8.486 0.213 1.00 96.62 108 GLN A O 1
ATOM 815 N N . ASP A 1 109 ? -11.115 6.377 -0.158 1.00 97.00 109 ASP A N 1
ATOM 816 C CA . ASP A 1 109 ? -12.527 6.715 -0.387 1.00 97.00 109 ASP A CA 1
ATOM 817 C C . ASP A 1 109 ? -13.273 7.148 0.888 1.00 97.00 109 ASP A C 1
ATOM 819 O O . ASP A 1 109 ? -14.195 7.960 0.823 1.00 97.00 109 ASP A O 1
ATOM 823 N N . LYS A 1 110 ? -12.843 6.663 2.055 1.00 95.06 110 LYS A N 1
ATOM 824 C CA . LYS A 1 110 ? -13.311 7.109 3.372 1.00 95.06 110 LYS A CA 1
ATOM 825 C C . LYS A 1 110 ? -12.210 7.009 4.420 1.00 95.06 110 LYS A C 1
ATOM 827 O O . LYS A 1 110 ? -11.267 6.230 4.276 1.00 95.06 110 LYS A O 1
ATOM 832 N N . LYS A 1 111 ? -12.329 7.805 5.485 1.00 93.88 111 LYS A N 1
ATOM 833 C CA . LYS A 1 111 ? -11.393 7.758 6.619 1.00 93.88 111 LYS A CA 1
ATOM 834 C C . LYS A 1 111 ? -11.957 7.099 7.860 1.00 93.88 111 LYS A C 1
ATOM 836 O O . LYS A 1 111 ? -11.241 6.362 8.530 1.00 93.88 111 LYS A O 1
ATOM 841 N N . ASP A 1 112 ? -13.237 7.309 8.121 1.00 97.31 112 ASP A N 1
ATOM 842 C CA . ASP A 1 112 ? -13.946 6.593 9.169 1.00 97.31 112 ASP A CA 1
ATOM 843 C C . ASP A 1 112 ? -14.355 5.200 8.686 1.00 97.31 112 ASP A C 1
ATOM 845 O O . ASP A 1 112 ? -14.827 5.023 7.558 1.00 97.31 112 ASP A O 1
ATOM 849 N N . PHE A 1 113 ? -14.200 4.208 9.555 1.00 97.06 113 PHE A N 1
ATOM 850 C CA . PHE A 1 113 ? -14.585 2.829 9.297 1.00 97.06 113 PHE A CA 1
ATOM 851 C C . PHE A 1 113 ? -15.385 2.244 10.461 1.00 97.06 113 PHE A C 1
ATOM 853 O O . PHE A 1 113 ? -15.212 2.599 11.632 1.00 97.06 113 PHE A O 1
ATOM 860 N N . LYS A 1 114 ? -16.244 1.284 10.129 1.00 97.38 114 LYS A N 1
ATOM 861 C CA . LYS A 1 114 ? -16.901 0.370 11.067 1.00 97.38 114 LYS A CA 1
ATOM 862 C C . LYS A 1 114 ? -16.398 -1.056 10.862 1.00 97.38 114 LYS A C 1
ATOM 864 O O . LYS A 1 114 ? -15.757 -1.366 9.861 1.00 97.38 114 LYS A O 1
ATOM 869 N N . ALA A 1 115 ? -16.697 -1.931 11.815 1.00 96.50 115 ALA A N 1
ATOM 870 C CA . ALA A 1 115 ? -16.301 -3.330 11.742 1.00 96.50 115 ALA A CA 1
ATOM 871 C C . ALA A 1 115 ? -16.810 -3.978 10.443 1.00 96.50 115 ALA A C 1
ATOM 873 O O . ALA A 1 115 ? -17.998 -3.897 10.136 1.00 96.50 115 ALA A O 1
ATOM 874 N N . GLY A 1 116 ? -15.911 -4.636 9.706 1.00 93.00 116 GLY A N 1
ATOM 875 C CA . GLY A 1 116 ? -16.228 -5.299 8.437 1.00 93.00 116 GLY A CA 1
ATOM 876 C C . GLY A 1 116 ? -16.264 -4.380 7.212 1.00 93.00 116 GLY A C 1
ATOM 877 O O . GLY A 1 116 ? -16.426 -4.876 6.098 1.00 93.00 116 GLY A O 1
ATOM 878 N N . ASP A 1 117 ? -16.072 -3.071 7.384 1.00 97.50 117 ASP A N 1
ATOM 879 C CA . ASP A 1 117 ? -15.942 -2.156 6.259 1.00 97.50 117 ASP A CA 1
ATOM 880 C C . ASP A 1 117 ? -14.748 -2.518 5.374 1.00 97.50 117 ASP A C 1
ATOM 882 O O . ASP A 1 117 ? -13.698 -2.959 5.842 1.00 97.50 117 ASP A O 1
ATOM 886 N N . THR A 1 118 ? -14.898 -2.248 4.081 1.00 98.00 118 THR A N 1
ATOM 887 C CA . THR A 1 118 ? -13.781 -2.187 3.138 1.00 98.00 118 THR A CA 1
ATOM 888 C C . THR A 1 118 ? -13.558 -0.731 2.732 1.00 98.00 118 THR A C 1
ATOM 890 O O . THR A 1 118 ? -14.525 0.003 2.514 1.00 98.00 118 THR A O 1
ATOM 893 N N . VAL A 1 119 ? -12.295 -0.314 2.684 1.00 98.19 119 VAL A N 1
ATOM 894 C CA . VAL A 1 119 ? -11.825 1.012 2.259 1.00 98.19 119 VAL A CA 1
ATOM 895 C C . VAL A 1 119 ? -10.968 0.814 1.018 1.00 98.19 119 VAL A C 1
ATOM 897 O O . VAL A 1 119 ? -10.049 -0.010 1.020 1.00 98.19 119 VAL A O 1
ATOM 900 N N . ALA A 1 120 ? -11.261 1.557 -0.043 1.00 98.31 120 ALA A N 1
ATOM 901 C CA . ALA A 1 120 ? -10.424 1.574 -1.230 1.00 98.31 120 ALA A CA 1
ATOM 902 C C . ALA A 1 120 ? -9.352 2.655 -1.110 1.00 98.31 120 ALA A C 1
ATOM 904 O O . ALA A 1 120 ? -9.664 3.823 -0.878 1.00 98.31 120 ALA A O 1
ATOM 905 N N . VAL A 1 121 ? -8.097 2.274 -1.345 1.00 98.12 121 VAL A N 1
ATOM 906 C CA . VAL A 1 121 ? -6.947 3.181 -1.333 1.00 98.12 121 VAL A CA 1
ATOM 907 C C . VAL A 1 121 ? -6.288 3.155 -2.705 1.00 98.12 121 VAL A C 1
ATOM 909 O O . VAL A 1 121 ? -5.959 2.091 -3.224 1.00 98.12 121 VAL A O 1
ATOM 912 N N . THR A 1 122 ? -6.116 4.324 -3.309 1.00 97.88 122 THR A N 1
ATOM 913 C CA . THR A 1 122 ? -5.503 4.496 -4.627 1.00 97.88 122 THR A CA 1
ATOM 914 C C . THR A 1 122 ? -4.199 5.260 -4.476 1.00 97.88 122 THR A C 1
ATOM 916 O O . THR A 1 122 ? -4.199 6.391 -3.992 1.00 97.88 122 THR A O 1
ATOM 919 N N . LEU A 1 123 ? -3.102 4.637 -4.889 1.00 96.56 123 LEU A N 1
ATOM 920 C CA . LEU A 1 123 ? -1.802 5.275 -5.060 1.00 96.56 123 LEU A CA 1
ATOM 921 C C . LEU A 1 123 ? -1.642 5.620 -6.539 1.00 96.56 123 LEU A C 1
ATOM 923 O O . LEU A 1 123 ? -1.813 4.740 -7.377 1.00 96.56 123 LEU A O 1
ATOM 927 N N . SER A 1 124 ? -1.325 6.867 -6.870 1.00 96.12 124 SER A N 1
ATOM 928 C CA . SER A 1 124 ? -1.132 7.316 -8.255 1.00 96.12 124 SER A CA 1
ATOM 929 C C . SER A 1 124 ? -0.071 8.403 -8.364 1.00 96.12 124 SER A C 1
ATOM 931 O O . SER A 1 124 ? 0.108 9.157 -7.411 1.00 96.12 124 SER A O 1
ATOM 933 N N . GLY A 1 125 ? 0.584 8.546 -9.515 1.00 93.56 125 GLY A N 1
ATOM 934 C CA . GLY A 1 125 ? 1.600 9.582 -9.704 1.00 93.56 125 GLY A CA 1
ATOM 935 C C . GLY A 1 125 ? 2.486 9.371 -10.926 1.00 93.56 125 GLY A C 1
ATOM 936 O O . GLY A 1 125 ? 2.027 8.877 -11.958 1.00 93.56 125 GLY A O 1
ATOM 937 N N . ALA A 1 126 ? 3.762 9.746 -10.792 1.00 92.88 126 ALA A N 1
ATOM 938 C CA . ALA A 1 126 ? 4.810 9.356 -11.739 1.00 92.88 126 ALA A CA 1
ATOM 939 C C . ALA A 1 126 ? 4.877 7.820 -11.900 1.00 92.88 126 ALA A C 1
ATOM 941 O O . ALA A 1 126 ? 4.394 7.108 -11.021 1.00 92.88 126 ALA A O 1
ATOM 942 N N . PRO A 1 127 ? 5.450 7.286 -12.994 1.00 94.19 127 PRO A N 1
ATOM 943 C CA . PRO A 1 127 ? 5.608 5.844 -13.151 1.00 94.19 127 PRO A CA 1
ATOM 944 C C . PRO A 1 127 ? 6.405 5.216 -11.997 1.00 94.19 127 PRO A C 1
ATOM 946 O O . PRO A 1 127 ? 7.473 5.709 -11.645 1.00 94.19 127 PRO A O 1
ATOM 949 N N . PHE A 1 128 ? 5.893 4.121 -11.435 1.00 92.75 128 PHE A N 1
ATOM 950 C CA . PHE A 1 128 ? 6.530 3.319 -10.387 1.00 92.75 128 PHE A CA 1
ATOM 951 C C . PHE A 1 128 ? 6.397 1.828 -10.713 1.00 92.75 128 PHE A C 1
ATOM 953 O O . PHE A 1 128 ? 5.449 1.396 -11.373 1.00 92.75 128 PHE A O 1
ATOM 960 N N . LYS A 1 129 ? 7.348 1.014 -10.261 1.00 92.44 129 LYS A N 1
ATOM 961 C CA . LYS A 1 129 ? 7.345 -0.447 -10.451 1.00 92.44 129 LYS A CA 1
ATOM 962 C C . LYS A 1 129 ? 6.982 -1.188 -9.177 1.00 92.44 129 LYS A C 1
ATOM 964 O O . LYS A 1 129 ? 6.433 -2.288 -9.260 1.00 92.44 129 LYS A O 1
ATOM 969 N N . GLY A 1 130 ? 7.233 -0.586 -8.021 1.00 91.94 130 GLY A N 1
ATOM 970 C CA . GLY A 1 130 ? 6.872 -1.148 -6.737 1.00 91.94 130 GLY A CA 1
ATOM 971 C C . GLY A 1 130 ? 6.298 -0.130 -5.771 1.00 91.94 130 GLY A C 1
ATOM 972 O O . GLY A 1 130 ? 6.375 1.085 -5.954 1.00 91.94 130 GLY A O 1
ATOM 973 N N . PHE A 1 131 ? 5.648 -0.664 -4.745 1.00 93.81 131 PHE A N 1
ATOM 974 C CA . PHE A 1 131 ? 5.077 0.131 -3.674 1.00 93.81 131 PHE A CA 1
ATOM 975 C C . PHE A 1 131 ? 4.985 -0.679 -2.386 1.00 93.81 131 PHE A C 1
ATOM 977 O O . PHE A 1 131 ? 4.954 -1.916 -2.392 1.00 93.81 131 PHE A O 1
ATOM 984 N N . PHE A 1 132 ? 4.880 0.034 -1.273 1.00 94.94 132 PHE A N 1
ATOM 985 C CA . PHE A 1 132 ? 4.506 -0.533 0.010 1.00 94.94 132 PHE A CA 1
ATOM 986 C C . PHE A 1 132 ? 3.583 0.434 0.747 1.00 94.94 132 PHE A C 1
ATOM 988 O O . PHE A 1 132 ? 3.942 1.588 0.969 1.00 94.94 132 PHE A O 1
ATOM 995 N N . ILE A 1 133 ? 2.381 -0.025 1.098 1.00 95.94 133 ILE A N 1
ATOM 996 C CA . ILE A 1 133 ? 1.358 0.774 1.784 1.00 95.94 133 ILE A CA 1
ATOM 997 C C . ILE A 1 133 ? 1.057 0.121 3.130 1.00 95.94 133 ILE A C 1
ATOM 999 O O . ILE A 1 133 ? 0.845 -1.088 3.188 1.00 95.94 133 ILE A O 1
ATOM 1003 N N . LYS A 1 134 ? 1.001 0.913 4.205 1.00 96.00 134 LYS A N 1
ATOM 1004 C CA . LYS A 1 134 ? 0.646 0.459 5.560 1.00 96.00 134 LYS A CA 1
ATOM 1005 C C . LYS A 1 134 ? -0.534 1.235 6.128 1.00 96.00 134 LYS A C 1
ATOM 1007 O O . LYS A 1 134 ? -0.672 2.427 5.860 1.00 96.00 134 LYS A O 1
ATOM 1012 N N . ALA A 1 135 ? -1.341 0.557 6.939 1.00 96.75 135 ALA A N 1
ATOM 1013 C CA . ALA A 1 135 ? -2.521 1.105 7.599 1.00 96.75 135 ALA A CA 1
ATOM 1014 C C . ALA A 1 135 ? -2.295 1.304 9.106 1.00 96.75 135 ALA A C 1
ATOM 1016 O O . ALA A 1 135 ? -1.800 0.406 9.791 1.00 96.75 135 ALA A O 1
ATOM 1017 N N . PHE A 1 136 ? -2.700 2.464 9.621 1.00 95.44 136 PHE A N 1
ATOM 1018 C CA . PHE A 1 136 ? -2.558 2.859 11.022 1.00 95.44 136 PHE A CA 1
ATOM 1019 C C . PHE A 1 136 ? -3.848 3.487 11.558 1.00 95.44 136 PHE A C 1
ATOM 1021 O O . PHE A 1 136 ? -4.588 4.129 10.814 1.00 95.44 136 PHE A O 1
ATOM 1028 N N . ASP A 1 137 ? -4.099 3.329 12.856 1.00 95.19 137 ASP A N 1
ATOM 1029 C CA . ASP A 1 137 ? -5.098 4.116 13.582 1.00 95.19 137 ASP A CA 1
ATOM 1030 C C . ASP A 1 137 ? -4.541 5.492 14.013 1.00 95.19 137 ASP A C 1
ATOM 1032 O O . ASP A 1 137 ? -3.359 5.801 13.823 1.00 95.19 137 ASP A O 1
ATOM 1036 N N . ASP A 1 138 ? -5.376 6.320 14.648 1.00 92.62 138 ASP A N 1
ATOM 1037 C CA . ASP A 1 138 ? -4.978 7.645 15.161 1.00 92.62 138 ASP A CA 1
ATOM 1038 C C . ASP A 1 138 ? -3.868 7.603 16.225 1.00 92.62 138 ASP A C 1
ATOM 1040 O O . ASP A 1 138 ? -3.246 8.622 16.528 1.00 92.62 138 ASP A O 1
ATOM 1044 N N . LYS A 1 139 ? -3.601 6.431 16.810 1.00 93.75 139 LYS A N 1
ATOM 1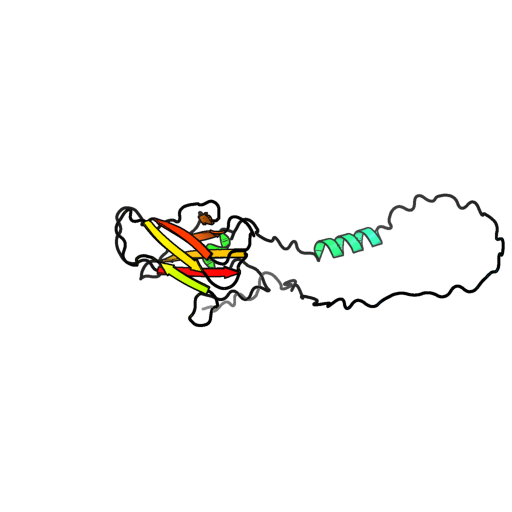045 C CA . LYS A 1 139 ? -2.541 6.208 17.801 1.00 93.75 139 LYS A CA 1
ATOM 1046 C C . LYS A 1 139 ? -1.267 5.657 17.159 1.00 93.75 139 LYS A C 1
ATOM 1048 O O . LYS A 1 139 ? -0.366 5.240 17.885 1.00 93.75 139 LYS A O 1
ATOM 1053 N N . ASN A 1 140 ? -1.168 5.671 15.826 1.00 90.12 140 ASN A N 1
ATOM 1054 C CA . ASN A 1 140 ? -0.075 5.086 15.046 1.00 90.12 140 ASN A CA 1
ATOM 1055 C C . ASN A 1 140 ? 0.098 3.574 15.250 1.00 90.12 140 ASN A C 1
ATOM 1057 O O . ASN A 1 140 ? 1.184 3.039 15.019 1.00 90.12 140 ASN A O 1
ATOM 1061 N N . LYS A 1 141 ? -0.951 2.865 15.673 1.00 94.00 141 LYS A N 1
ATOM 1062 C CA . LYS A 1 141 ? -0.930 1.410 15.779 1.00 94.00 141 LYS A CA 1
ATOM 1063 C C . LYS A 1 141 ? -1.416 0.800 14.471 1.00 94.00 141 LYS A C 1
ATOM 1065 O O . LYS A 1 141 ? -2.429 1.214 13.916 1.00 94.00 141 LYS A O 1
ATOM 1070 N N . GLU A 1 142 ? -0.709 -0.222 14.009 1.00 94.50 142 GLU A N 1
ATOM 1071 C CA . GLU A 1 142 ? -1.115 -0.987 12.833 1.00 94.50 142 GLU A CA 1
ATOM 1072 C C . GLU A 1 142 ? -2.486 -1.648 13.022 1.00 94.50 142 GLU A C 1
ATOM 1074 O O . GLU A 1 142 ? -2.809 -2.176 14.103 1.00 94.50 142 GLU A O 1
ATOM 1079 N N . ILE A 1 143 ? -3.302 -1.588 11.967 1.00 96.12 143 ILE A N 1
ATOM 1080 C CA . ILE A 1 143 ? -4.701 -2.001 12.017 1.00 96.12 143 ILE A CA 1
ATOM 1081 C C . ILE A 1 143 ? -5.234 -2.528 10.679 1.00 96.12 143 ILE A C 1
ATOM 1083 O O . ILE A 1 143 ? -4.945 -2.003 9.604 1.00 96.12 143 ILE A O 1
ATOM 1087 N N . GLY A 1 144 ? -6.110 -3.530 10.776 1.00 95.94 144 GLY A N 1
ATOM 1088 C CA . GLY A 1 144 ? -6.816 -4.117 9.639 1.00 95.94 144 GLY A CA 1
ATOM 1089 C C . GLY A 1 144 ? -5.918 -4.964 8.744 1.00 95.94 144 GLY A C 1
ATOM 1090 O O . GLY A 1 144 ? -4.812 -5.343 9.122 1.00 95.94 144 GLY A O 1
ATOM 1091 N N . GLN A 1 145 ? -6.436 -5.332 7.577 1.00 96.88 145 GLN A N 1
ATOM 1092 C CA . GLN A 1 145 ? -5.761 -6.237 6.647 1.00 96.88 145 GLN A CA 1
ATOM 1093 C C . GLN A 1 145 ? -6.045 -5.818 5.214 1.00 96.88 145 GLN A C 1
ATOM 1095 O O . GLN A 1 145 ? -7.171 -5.462 4.886 1.00 96.88 145 GLN A O 1
ATOM 1100 N N . PHE A 1 146 ? -5.042 -5.886 4.348 1.00 98.12 146 PHE A N 1
ATOM 1101 C CA . PHE A 1 146 ? -5.260 -5.691 2.920 1.00 98.12 146 PHE A CA 1
ATOM 1102 C C . PHE A 1 146 ? -5.739 -6.977 2.252 1.00 98.12 146 PHE A C 1
ATOM 1104 O O . PHE A 1 146 ? -5.432 -8.081 2.701 1.00 98.12 146 PHE A O 1
ATOM 1111 N N . GLU A 1 147 ? -6.471 -6.829 1.155 1.00 97.44 147 GLU A N 1
ATOM 1112 C CA . GLU A 1 147 ? -6.837 -7.935 0.279 1.00 97.44 147 GLU A CA 1
ATOM 1113 C C . GLU A 1 147 ? -5.814 -8.103 -0.846 1.00 97.44 147 GLU A C 1
ATOM 1115 O O . GLU A 1 147 ? -5.238 -7.135 -1.351 1.00 97.44 147 GLU A O 1
ATOM 1120 N N . ALA A 1 148 ? -5.596 -9.352 -1.253 1.00 97.06 148 ALA A N 1
ATOM 1121 C CA . ALA A 1 148 ? -4.787 -9.651 -2.424 1.00 97.06 148 ALA A CA 1
ATOM 1122 C C . ALA A 1 148 ? -5.534 -9.291 -3.716 1.00 97.06 148 ALA A C 1
ATOM 1124 O O . ALA A 1 148 ? -6.756 -9.414 -3.808 1.00 97.06 148 ALA A O 1
ATOM 1125 N N . SER A 1 149 ? -4.776 -8.900 -4.733 1.00 95.12 149 SER A N 1
ATOM 1126 C CA . SER A 1 149 ? -5.249 -8.673 -6.097 1.00 95.12 149 SER A CA 1
ATOM 1127 C C . SER A 1 149 ? -4.245 -9.258 -7.098 1.00 95.12 149 SER A C 1
ATOM 1129 O O . SER A 1 149 ? -3.241 -9.854 -6.707 1.00 95.12 149 SER A O 1
ATOM 1131 N N . GLY A 1 150 ? -4.484 -9.083 -8.401 1.00 93.62 150 GLY A N 1
ATOM 1132 C CA . GLY A 1 150 ? -3.501 -9.464 -9.421 1.00 93.62 150 GLY A CA 1
ATOM 1133 C C . GLY A 1 150 ? -2.193 -8.662 -9.341 1.00 93.62 150 GLY A C 1
ATOM 1134 O O . GLY A 1 150 ? -1.141 -9.162 -9.733 1.00 93.62 150 GLY A O 1
ATOM 1135 N N . GLU A 1 151 ? -2.241 -7.445 -8.796 1.00 93.31 151 GLU A N 1
ATOM 1136 C CA . GLU A 1 151 ? -1.114 -6.503 -8.779 1.00 93.31 151 GLU A CA 1
ATOM 1137 C C . GLU A 1 151 ? -0.518 -6.289 -7.384 1.00 93.31 151 GLU A C 1
ATOM 1139 O O . GLU A 1 151 ? 0.542 -5.671 -7.258 1.00 93.31 151 GLU A O 1
ATOM 1144 N N . SER A 1 152 ? -1.191 -6.781 -6.339 1.00 96.88 152 SER A N 1
ATOM 1145 C CA . SER A 1 152 ? -0.847 -6.505 -4.947 1.00 96.88 152 SER A CA 1
ATOM 1146 C C . SER A 1 152 ? -1.030 -7.716 -4.035 1.00 96.88 152 SER A C 1
ATOM 1148 O O . SER A 1 152 ? -2.016 -8.444 -4.145 1.00 96.88 152 SER A O 1
ATOM 1150 N N . LYS A 1 153 ? -0.120 -7.898 -3.077 1.00 96.88 153 LYS A N 1
ATOM 1151 C CA . LYS A 1 153 ? -0.198 -8.936 -2.044 1.00 96.88 153 LYS A CA 1
ATOM 1152 C C . LYS A 1 153 ? -0.058 -8.335 -0.639 1.00 96.88 153 LYS A C 1
ATOM 1154 O O . LYS A 1 153 ? 0.769 -7.438 -0.453 1.00 96.88 153 LYS A O 1
ATOM 1159 N N . PRO A 1 154 ? -0.839 -8.799 0.352 1.00 97.12 154 PRO A N 1
ATOM 1160 C CA . PRO A 1 154 ? -0.641 -8.419 1.748 1.00 97.12 154 PRO A CA 1
ATOM 1161 C C . PRO A 1 154 ? 0.708 -8.924 2.267 1.00 97.12 154 PRO A C 1
ATOM 1163 O O . PRO A 1 154 ? 1.183 -9.976 1.837 1.00 97.12 154 PRO A O 1
ATOM 1166 N N . VAL A 1 155 ? 1.296 -8.201 3.217 1.00 94.81 155 VAL A N 1
ATOM 1167 C CA . VAL A 1 155 ? 2.477 -8.650 3.967 1.00 94.81 155 VAL A CA 1
ATOM 1168 C C . VAL A 1 155 ? 2.001 -9.249 5.285 1.00 94.81 155 VAL A C 1
ATOM 1170 O O . VAL A 1 155 ? 1.246 -8.616 6.014 1.00 94.81 155 VAL A O 1
ATOM 1173 N N . THR A 1 156 ? 2.383 -10.489 5.577 1.00 86.75 156 THR A N 1
ATOM 1174 C CA . THR A 1 156 ? 1.793 -11.297 6.658 1.00 86.75 156 THR A CA 1
ATOM 1175 C C . THR A 1 156 ? 2.125 -10.801 8.064 1.00 86.75 156 THR A C 1
ATOM 1177 O O . THR A 1 156 ? 1.375 -11.060 9.003 1.00 86.75 156 THR A O 1
ATOM 1180 N N . GLU A 1 157 ? 3.228 -10.076 8.219 1.00 92.31 157 GLU A N 1
ATOM 1181 C CA . GLU A 1 157 ? 3.794 -9.671 9.506 1.00 92.31 157 GLU A CA 1
ATOM 1182 C C . GLU A 1 157 ? 3.318 -8.290 9.972 1.00 92.31 157 GLU A C 1
ATOM 1184 O O . GLU A 1 157 ? 3.573 -7.914 11.116 1.00 92.31 157 GLU A O 1
ATOM 1189 N N . CYS A 1 158 ? 2.627 -7.532 9.117 1.00 94.00 158 CYS A N 1
ATOM 1190 C CA . CYS A 1 158 ? 2.125 -6.200 9.442 1.00 94.00 158 CYS A CA 1
ATOM 1191 C C . CYS A 1 158 ? 0.822 -5.867 8.711 1.00 94.00 158 CYS A C 1
ATOM 1193 O O . CYS A 1 158 ? 0.387 -6.565 7.801 1.00 94.00 158 CYS A O 1
ATOM 1195 N N . SER A 1 159 ? 0.186 -4.754 9.079 1.00 96.50 159 SER A N 1
ATOM 1196 C CA . SER A 1 159 ? -0.969 -4.226 8.329 1.00 96.50 159 SER A CA 1
ATOM 1197 C C . SER A 1 159 ? -0.514 -3.520 7.043 1.00 96.50 159 SER A C 1
ATOM 1199 O O . SER A 1 159 ? -0.694 -2.309 6.901 1.00 96.50 159 SER A O 1
ATOM 1201 N N . GLY A 1 160 ? 0.138 -4.262 6.139 1.00 96.56 160 GLY A N 1
ATOM 1202 C CA . GLY A 1 160 ? 0.783 -3.745 4.930 1.00 96.56 160 GLY A CA 1
ATOM 1203 C C . GLY A 1 160 ? 0.450 -4.511 3.644 1.00 96.56 160 GLY A C 1
ATOM 1204 O O . GLY A 1 160 ? -0.000 -5.656 3.679 1.00 96.56 160 GLY A O 1
ATOM 1205 N N . VAL A 1 161 ? 0.677 -3.871 2.497 1.00 97.69 161 VAL A N 1
ATOM 1206 C CA . VAL A 1 161 ? 0.487 -4.429 1.147 1.00 97.69 161 VAL A CA 1
ATOM 1207 C C . VAL A 1 161 ? 1.583 -3.945 0.206 1.00 97.69 161 VAL A C 1
ATOM 1209 O O . VAL A 1 161 ? 2.012 -2.795 0.289 1.00 97.69 161 VAL A O 1
ATOM 1212 N N . THR A 1 162 ? 2.030 -4.814 -0.695 1.00 96.50 162 THR A N 1
ATOM 1213 C CA . THR A 1 162 ? 3.088 -4.533 -1.675 1.00 96.50 162 THR A CA 1
ATOM 1214 C C . THR A 1 162 ? 2.724 -5.061 -3.064 1.00 96.50 162 THR A C 1
ATOM 1216 O O . THR A 1 162 ? 1.721 -5.763 -3.213 1.00 96.50 162 THR A O 1
ATOM 1219 N N . HIS A 1 163 ? 3.503 -4.712 -4.089 1.00 95.62 163 HIS A N 1
ATOM 1220 C CA . HIS A 1 163 ? 3.325 -5.199 -5.458 1.00 95.62 163 HIS A CA 1
ATOM 1221 C C . HIS A 1 163 ? 3.607 -6.704 -5.579 1.00 95.62 163 HIS A C 1
ATOM 1223 O O . HIS A 1 163 ? 4.289 -7.283 -4.741 1.00 95.62 163 HIS A O 1
ATOM 1229 N N . THR A 1 164 ? 3.093 -7.344 -6.631 1.00 95.00 164 THR A N 1
ATOM 1230 C CA . THR A 1 164 ? 3.364 -8.764 -6.963 1.00 95.00 164 THR A CA 1
ATOM 1231 C C . THR A 1 164 ? 4.316 -8.949 -8.144 1.00 95.00 164 THR A C 1
ATOM 1233 O O . THR A 1 164 ? 4.774 -10.062 -8.401 1.00 95.00 164 THR A O 1
ATOM 1236 N N . ASN A 1 165 ? 4.570 -7.882 -8.901 1.00 91.94 165 ASN A N 1
ATOM 1237 C CA . ASN A 1 165 ? 5.414 -7.874 -10.090 1.00 91.94 165 ASN A CA 1
ATOM 1238 C C . ASN A 1 165 ? 6.025 -6.482 -10.314 1.00 91.94 165 ASN A C 1
ATOM 1240 O O . ASN A 1 165 ? 5.495 -5.477 -9.837 1.00 91.94 165 ASN A O 1
ATOM 1244 N N . SER A 1 166 ? 7.082 -6.427 -11.121 1.00 90.94 166 SER A N 1
ATOM 1245 C CA . SER A 1 166 ? 7.789 -5.201 -11.504 1.00 90.94 166 SER A CA 1
ATOM 1246 C C . SER A 1 166 ? 7.203 -4.495 -12.735 1.00 90.94 166 SER A C 1
ATOM 1248 O O . SER A 1 166 ? 7.886 -3.668 -13.346 1.00 90.94 166 SER A O 1
ATOM 1250 N N . ALA A 1 167 ? 5.967 -4.825 -13.137 1.00 93.06 167 ALA A N 1
ATOM 1251 C CA . ALA A 1 167 ? 5.311 -4.112 -14.227 1.00 93.06 167 ALA A CA 1
ATOM 1252 C C . ALA A 1 167 ? 5.128 -2.648 -13.823 1.00 93.06 167 ALA A C 1
ATOM 1254 O O . ALA A 1 167 ? 4.678 -2.365 -12.712 1.00 93.06 167 ALA A O 1
ATOM 1255 N N . GLU A 1 168 ? 5.496 -1.738 -14.717 1.00 94.31 168 GLU A N 1
ATOM 1256 C CA . GLU A 1 168 ? 5.367 -0.306 -14.481 1.00 94.31 168 GLU A CA 1
ATOM 1257 C C . GLU A 1 168 ? 3.893 0.100 -14.385 1.00 94.31 168 GLU A C 1
ATOM 1259 O O . GLU A 1 168 ? 3.041 -0.399 -15.124 1.00 94.31 168 GLU A O 1
ATOM 1264 N N . LYS A 1 169 ? 3.605 0.998 -13.445 1.00 93.94 169 LYS A N 1
ATOM 1265 C CA . LYS A 1 169 ? 2.267 1.461 -13.088 1.00 93.94 169 LYS A CA 1
ATOM 1266 C C . LYS A 1 169 ? 2.301 2.970 -12.923 1.00 93.94 169 LYS A C 1
ATOM 1268 O O . LYS A 1 169 ? 3.284 3.526 -12.450 1.00 93.94 169 LYS A O 1
ATOM 1273 N N . THR A 1 170 ? 1.200 3.631 -13.247 1.00 96.31 170 THR A N 1
ATOM 1274 C CA . THR A 1 170 ? 0.961 5.034 -12.861 1.00 96.31 170 THR A CA 1
ATOM 1275 C C . THR A 1 170 ? -0.100 5.152 -11.774 1.00 96.31 170 THR A C 1
ATOM 1277 O O . THR A 1 170 ? -0.235 6.204 -11.147 1.00 96.31 170 THR A O 1
ATOM 1280 N N . ALA A 1 171 ? -0.844 4.071 -11.525 1.00 97.00 171 ALA A N 1
ATOM 1281 C CA . ALA A 1 171 ? -1.792 3.955 -10.435 1.00 97.00 171 ALA A CA 1
ATOM 1282 C C . ALA A 1 171 ? -1.954 2.495 -9.993 1.00 97.00 171 ALA A C 1
ATOM 1284 O O . ALA A 1 171 ? -1.833 1.577 -10.800 1.00 97.00 171 ALA A O 1
ATOM 1285 N N . VAL A 1 172 ? -2.280 2.292 -8.720 1.00 97.62 172 VAL A N 1
ATOM 1286 C CA . VAL A 1 172 ? -2.716 1.009 -8.165 1.00 97.62 172 VAL A CA 1
ATOM 1287 C C . VAL A 1 172 ? -3.831 1.250 -7.153 1.00 97.62 172 VAL A C 1
ATOM 1289 O O . VAL A 1 172 ? -3.773 2.192 -6.359 1.00 97.62 172 VAL A O 1
ATOM 1292 N N . LYS A 1 173 ? -4.855 0.395 -7.179 1.00 98.25 173 LYS A N 1
ATOM 1293 C CA . LYS A 1 173 ? -5.947 0.397 -6.203 1.00 98.25 173 LYS A CA 1
ATOM 1294 C C . LYS A 1 173 ? -5.831 -0.837 -5.319 1.00 98.25 173 LYS A C 1
ATOM 1296 O O . LYS A 1 173 ? -5.901 -1.957 -5.813 1.00 98.25 173 LYS A O 1
ATOM 1301 N N . VAL A 1 174 ? -5.705 -0.626 -4.015 1.00 98.50 174 VAL A N 1
ATOM 1302 C CA . VAL A 1 174 ? -5.693 -1.686 -3.002 1.00 98.50 174 VAL A CA 1
ATOM 1303 C C . VAL A 1 174 ? -6.943 -1.594 -2.131 1.00 98.50 174 VAL A C 1
ATOM 1305 O O . VAL A 1 174 ? -7.507 -0.514 -1.934 1.00 98.50 174 VAL A O 1
ATOM 1308 N N . LEU A 1 175 ? -7.394 -2.739 -1.623 1.00 98.44 175 LEU A N 1
ATOM 1309 C CA . LEU A 1 175 ? -8.547 -2.827 -0.731 1.00 98.44 175 LEU A CA 1
ATOM 1310 C C . LEU A 1 175 ? -8.072 -3.166 0.677 1.00 98.44 175 LEU A C 1
ATOM 1312 O O . LEU A 1 175 ? -7.320 -4.120 0.868 1.00 98.44 175 LEU A O 1
ATOM 1316 N N . TRP A 1 176 ? -8.508 -2.377 1.653 1.00 98.44 176 TRP A N 1
ATOM 1317 C CA . TRP A 1 176 ? -8.235 -2.583 3.070 1.00 98.44 176 TRP A CA 1
ATOM 1318 C C . TRP A 1 176 ? -9.522 -2.951 3.802 1.00 98.44 176 TRP A C 1
ATOM 1320 O O . TRP A 1 176 ? -10.532 -2.260 3.681 1.00 98.44 176 TRP A O 1
ATOM 1330 N N . LYS A 1 177 ? -9.480 -4.028 4.581 1.00 97.94 177 LYS A N 1
ATOM 1331 C CA . LYS A 1 177 ? -10.552 -4.497 5.453 1.00 97.94 177 LYS A CA 1
ATOM 1332 C C . LYS A 1 177 ? -10.336 -4.035 6.885 1.00 97.94 177 LYS A C 1
ATOM 1334 O O . LYS A 1 177 ? -9.297 -4.302 7.498 1.00 97.94 177 LYS A O 1
ATOM 1339 N N . ALA A 1 178 ? -11.374 -3.416 7.434 1.00 97.50 178 ALA A N 1
ATOM 1340 C CA . ALA A 1 178 ? -11.443 -3.057 8.836 1.00 97.50 178 ALA A CA 1
ATOM 1341 C C . ALA A 1 178 ? -11.435 -4.308 9.733 1.00 97.50 178 ALA A C 1
ATOM 1343 O O . ALA A 1 178 ? -12.073 -5.315 9.404 1.00 97.50 178 ALA A O 1
ATOM 1344 N N . PRO A 1 179 ? -10.760 -4.258 10.894 1.00 95.62 179 PRO A N 1
ATOM 1345 C CA . PRO A 1 179 ? -10.769 -5.364 11.844 1.00 95.62 179 PRO A CA 1
ATOM 1346 C C . PRO A 1 179 ? -12.179 -5.624 12.390 1.00 95.62 179 PRO A C 1
ATOM 1348 O O . PRO A 1 179 ? -13.004 -4.716 12.538 1.00 95.62 179 PRO A O 1
ATOM 1351 N N . ALA A 1 180 ? -12.446 -6.880 12.740 1.00 94.06 180 ALA A N 1
ATOM 1352 C CA . ALA A 1 180 ? -13.697 -7.255 13.383 1.00 94.06 180 ALA A CA 1
ATOM 1353 C C . ALA A 1 180 ? -13.833 -6.567 14.753 1.00 94.06 180 ALA A C 1
ATOM 1355 O O . ALA A 1 180 ? -12.884 -6.516 15.533 1.00 94.06 180 ALA A O 1
ATOM 1356 N N . GLY A 1 181 ? -15.026 -6.048 15.050 1.00 91.62 181 GLY A N 1
ATOM 1357 C CA . GLY A 1 181 ? -15.354 -5.484 16.361 1.00 91.62 181 GLY A CA 1
ATOM 1358 C C . GLY A 1 181 ? -14.735 -4.121 16.685 1.00 91.62 181 GLY A C 1
ATOM 1359 O O . GLY A 1 181 ? -14.855 -3.687 17.828 1.00 91.62 181 GLY A O 1
ATOM 1360 N N . ALA A 1 182 ? -14.109 -3.430 15.725 1.00 92.06 182 ALA A N 1
ATOM 1361 C CA . ALA A 1 182 ? -13.614 -2.071 15.935 1.00 92.06 182 ALA A CA 1
ATOM 1362 C C . ALA A 1 182 ? -14.211 -1.073 14.937 1.00 92.06 182 ALA A C 1
ATOM 1364 O O . ALA A 1 182 ? -14.614 -1.419 13.829 1.00 92.06 182 ALA A O 1
ATOM 1365 N N . SER A 1 183 ? -14.230 0.187 15.345 1.00 96.19 183 SER A N 1
ATOM 1366 C CA . SER A 1 183 ? -14.571 1.338 14.518 1.00 96.19 183 SER A CA 1
ATOM 1367 C C . SER A 1 183 ? -13.653 2.491 14.884 1.00 96.19 183 SER A C 1
ATOM 1369 O O . SER A 1 183 ? -13.175 2.559 16.018 1.00 96.19 183 SER A O 1
ATOM 1371 N N . GLY A 1 184 ? -13.450 3.416 13.962 1.00 96.56 184 GLY A N 1
ATOM 1372 C CA . GLY A 1 184 ? -12.612 4.581 14.192 1.00 96.56 184 GLY A CA 1
ATOM 1373 C C . GLY A 1 184 ? -12.122 5.145 12.878 1.00 96.56 184 GLY A C 1
ATOM 1374 O O . GLY A 1 184 ? -12.795 5.018 11.859 1.00 96.56 184 GLY A O 1
ATOM 1375 N N . HIS A 1 185 ? -10.938 5.734 12.916 1.00 96.88 185 HIS A N 1
ATOM 1376 C CA . HIS A 1 185 ? -10.313 6.358 11.770 1.00 96.88 185 HIS A CA 1
ATOM 1377 C C . HIS A 1 185 ? -9.072 5.577 11.339 1.00 96.88 185 HIS A C 1
ATOM 1379 O O . HIS A 1 185 ? -8.315 5.080 12.179 1.00 96.88 185 HIS A O 1
ATOM 1385 N N . VAL A 1 186 ? -8.887 5.441 10.027 1.00 97.00 186 VAL A N 1
ATOM 1386 C CA . VAL A 1 186 ? -7.718 4.799 9.424 1.00 97.00 186 VAL A CA 1
ATOM 1387 C C . VAL A 1 186 ? -6.944 5.795 8.575 1.00 97.00 186 VAL A C 1
ATOM 1389 O O . VAL A 1 186 ? -7.513 6.583 7.814 1.00 97.00 186 VAL A O 1
ATOM 1392 N N . GLN A 1 187 ? -5.626 5.719 8.696 1.00 96.12 187 GLN A N 1
ATOM 1393 C CA . GLN A 1 187 ? -4.661 6.492 7.935 1.00 96.12 187 GLN A CA 1
ATOM 1394 C C . GLN A 1 187 ? -3.710 5.551 7.214 1.00 96.12 187 GLN A C 1
ATOM 1396 O O . GLN A 1 187 ? -3.291 4.530 7.765 1.00 96.12 187 GLN A O 1
ATOM 1401 N N . PHE A 1 188 ? -3.322 5.923 5.999 1.00 95.44 188 PHE A N 1
ATOM 1402 C CA . PHE A 1 188 ? -2.397 5.136 5.197 1.00 95.44 188 PHE A CA 1
ATOM 1403 C C . PHE A 1 188 ? -1.103 5.902 4.937 1.00 95.44 188 PHE A C 1
ATOM 1405 O O . PHE A 1 188 ? -1.108 7.111 4.710 1.00 95.44 188 PHE A O 1
ATOM 1412 N N . ARG A 1 189 ? 0.015 5.179 4.959 1.00 93.12 189 ARG A N 1
ATOM 1413 C CA . ARG A 1 189 ? 1.332 5.671 4.532 1.00 93.12 189 ARG A CA 1
ATOM 1414 C C . ARG A 1 189 ? 1.820 4.825 3.379 1.00 93.12 189 ARG A C 1
ATOM 1416 O O . ARG A 1 189 ? 1.501 3.638 3.330 1.00 93.12 189 ARG A O 1
ATOM 1423 N N . GLN A 1 190 ? 2.601 5.423 2.491 1.00 91.25 190 GLN A N 1
ATOM 1424 C CA . GLN A 1 190 ? 3.123 4.742 1.315 1.00 91.25 190 GLN A CA 1
ATOM 1425 C C . GLN A 1 190 ? 4.581 5.106 1.047 1.00 91.25 190 GLN A C 1
ATOM 1427 O O . GLN A 1 190 ? 5.023 6.198 1.410 1.00 91.25 190 GLN A O 1
ATOM 1432 N N . VAL A 1 191 ? 5.260 4.194 0.361 1.00 89.06 191 VAL A N 1
ATOM 1433 C CA . VAL A 1 191 ? 6.479 4.430 -0.414 1.00 89.06 191 VAL A CA 1
ATOM 1434 C C . VAL A 1 191 ? 6.290 3.804 -1.799 1.00 89.06 191 VAL A C 1
ATOM 1436 O O . VAL A 1 191 ? 5.732 2.707 -1.903 1.00 89.06 191 VAL A O 1
ATOM 1439 N N . ALA A 1 192 ? 6.757 4.485 -2.844 1.00 88.69 192 ALA A N 1
ATOM 1440 C CA . ALA A 1 192 ? 6.735 4.028 -4.234 1.00 88.69 192 ALA A CA 1
ATOM 1441 C C . ALA A 1 192 ? 8.133 4.171 -4.857 1.00 88.69 192 ALA A C 1
ATOM 1443 O O . ALA A 1 192 ? 8.879 5.077 -4.478 1.00 88.69 192 ALA A O 1
ATOM 1444 N N . PHE A 1 193 ? 8.495 3.260 -5.764 1.00 81.69 193 PHE A N 1
ATOM 1445 C CA . PHE A 1 193 ? 9.830 3.145 -6.369 1.00 81.69 193 PHE A CA 1
ATOM 1446 C C . PHE A 1 193 ? 9.782 2.513 -7.763 1.00 81.69 193 PHE A C 1
ATOM 1448 O O . PHE A 1 193 ? 8.810 1.778 -8.066 1.00 81.69 193 PHE A O 1
#

pLDDT: mean 71.87, std 24.99, range [27.45, 98.5]

Secondary structure (DSSP, 8-state):
--------SS-----------------------------------------PPPHHHHHHHHHHHHHS------TT---TTHHHHS----TT-----SSTTSSEEEEES-SEE-TT-EEEEEEEEEEES-EEEEEE-TTS-B-SEEPP-SSEEEETTTTEEEESS---EEEEEEEEEPPTT--EE-EEEEEE-